Protein AF-0000000069867287 (afdb_homodimer)

Solvent-accessible surface area (backbone atoms only — not comparable to full-atom values): 22481 Å² total; per-residue (Å²): 73,72,72,56,53,50,45,49,57,70,32,42,44,96,88,46,31,55,44,61,68,63,33,47,53,51,47,48,68,46,34,75,75,52,31,40,51,35,67,50,49,51,48,53,50,49,50,36,51,54,51,49,54,48,51,55,51,48,53,69,75,36,73,88,35,66,69,60,50,49,54,51,51,53,48,50,54,52,46,54,52,52,50,53,49,42,51,49,49,49,46,48,55,54,48,48,40,53,38,52,73,62,30,42,74,43,58,68,61,51,51,59,72,64,54,87,79,50,66,46,98,83,64,42,59,60,64,46,70,61,50,51,53,50,48,43,73,75,45,48,89,49,30,58,74,77,73,52,74,70,62,67,58,64,69,60,66,74,69,67,77,71,78,70,77,74,76,74,72,71,74,77,78,76,73,82,78,88,85,79,76,89,72,67,88,76,57,69,95,101,76,72,71,56,52,50,46,49,57,69,33,41,44,94,88,45,33,54,46,61,67,63,33,47,53,49,48,46,68,46,34,73,75,51,29,40,51,35,66,53,48,51,48,52,50,48,50,37,51,53,50,49,52,49,52,54,53,47,54,70,75,34,73,89,35,66,69,57,50,49,55,51,52,52,48,47,55,52,45,53,53,52,51,53,49,42,52,48,48,49,45,50,54,56,48,48,41,52,36,51,73,60,31,42,74,44,59,69,61,53,50,60,71,64,55,87,79,51,67,46,96,84,64,42,58,61,64,46,69,61,51,52,52,51,47,42,73,74,44,48,87,48,30,59,74,75,73,51,76,68,61,69,56,68,71,53,71,75,70,69,75,69,77,67,77,69,73,71,67,71,74,74,77,75,75,79,78,69,84,73,83,68,65,91,66,64,70,83,79,107

Sequence (380 aa):
MEWIKQILAKHMKEDGTLDMEAANKEIDKEFPVNAVPKDQYNNLSSQLAEANKTLKSLEAKTKDNPDVQKELADLKEKADALEKENKDLKINSQVSAALQSAGAKDIDYALFKLGELELDKDGNVKDLESKVKDLKASIPDYFEKKDTLDDKSKKKTENKAGYQPIDNKLPKGKEPNEKDPFEAILSKYEMEWIKQILAKHMKEDGTLDMEAANKEIDKEFPVNAVPKDQYNNLSSQLAEANKTLKSLEAKTKDNPDVQKELADLKEKADALEKENKDLKINSQVSAALQSAGAKDIDYALFKLGELELDKDGNVKDLESKVKDLKASIPDYFEKKDTLDDKSKKKTENKAGYQPIDNKLPKGKEPNEKDPFEAILSKYE

Foldseek 3Di:
DVVLVVLQVVQQDPVRDGPPVSSVVVCVVCDVVPHDDPVVVVVVVVVVVVVVVVLVVVCVVPVVPVVSVVVSVVVVVVVVVVVVVVLVVLALVQLLVLCVVQAFQDSVVLVVVLPDWDADPVSDTPCSNVSSVVSCVVCVVRGDDPPPVVVVVPVPDPPVPPPPPPPPPPDPDDPDDDDDDPPDDPPDVD/DVVLVVLQVVQQDPVRDGPPVSSVVVCVVCDVVPHDDPVVVVVVVVVVVVVVVVLVVVCVVPVVPVVSVVVSVVVVVVVVVVVVVVLVVLALVQLLVLCVVQAFQDSVVLVVVLPDWDADPVSDTPCSNVSSVVSCVVCVVRGDDPPPVVVVVPVPDCPVPPPPVPCPVPPPDPDPPDDDPPPVPDDVVD

Structure (mmCIF, N/CA/C/O backbone):
data_AF-0000000069867287-model_v1
#
loop_
_entity.id
_entity.type
_entity.pdbx_description
1 polymer 'Scaffold protein'
#
loop_
_atom_site.group_PDB
_atom_site.id
_atom_site.type_symbol
_atom_site.label_atom_id
_atom_site.label_alt_id
_atom_site.label_comp_id
_atom_site.label_asym_id
_atom_site.label_entity_id
_atom_site.label_seq_id
_atom_site.pdbx_PDB_ins_code
_atom_site.Cartn_x
_atom_site.Cartn_y
_atom_site.Cartn_z
_atom_site.occupancy
_atom_site.B_iso_or_equiv
_atom_site.auth_seq_id
_atom_site.auth_comp_id
_atom_site.auth_asym_id
_atom_site.auth_atom_id
_atom_site.pdbx_PDB_model_num
ATOM 1 N N . MET A 1 1 ? 5.57 11.727 3.154 1 88.06 1 MET A N 1
ATOM 2 C CA . MET A 1 1 ? 5.105 11.547 1.781 1 88.06 1 MET A CA 1
ATOM 3 C C . MET A 1 1 ? 4.746 12.883 1.146 1 88.06 1 MET A C 1
ATOM 5 O O . MET A 1 1 ? 3.926 13.633 1.685 1 88.06 1 MET A O 1
ATOM 9 N N . GLU A 1 2 ? 5.352 13.031 -0.041 1 88.75 2 GLU A N 1
ATOM 10 C CA . GLU A 1 2 ? 5.246 14.328 -0.704 1 88.75 2 GLU A CA 1
ATOM 11 C C . GLU A 1 2 ? 3.789 14.695 -0.979 1 88.75 2 GLU A C 1
ATOM 13 O O . GLU A 1 2 ? 3.393 15.852 -0.822 1 88.75 2 GLU A O 1
ATOM 18 N N . TRP A 1 3 ? 3 13.688 -1.306 1 94.38 3 TRP A N 1
ATOM 19 C CA . TRP A 1 3 ? 1.617 13.969 -1.678 1 94.38 3 TRP A CA 1
ATOM 20 C C . TRP A 1 3 ? 0.802 14.398 -0.463 1 94.38 3 TRP A C 1
ATOM 22 O O . TRP A 1 3 ? -0.123 15.203 -0.583 1 94.38 3 TRP A O 1
ATOM 32 N N . ILE A 1 4 ? 1.126 13.938 0.683 1 95.25 4 ILE A N 1
ATOM 33 C CA . ILE A 1 4 ? 0.443 14.352 1.903 1 95.25 4 ILE A CA 1
ATOM 34 C C . ILE A 1 4 ? 0.881 15.766 2.285 1 95.25 4 ILE A C 1
ATOM 36 O O . ILE A 1 4 ? 0.052 16.594 2.648 1 95.25 4 ILE A O 1
ATOM 40 N N . LYS A 1 5 ? 2.17 16.047 2.164 1 92.81 5 LYS A N 1
ATOM 41 C CA . LYS A 1 5 ? 2.709 17.375 2.451 1 92.81 5 LYS A CA 1
ATOM 42 C C . LYS A 1 5 ? 2.037 18.438 1.59 1 92.81 5 LYS A C 1
ATOM 44 O O . LYS A 1 5 ? 1.714 19.531 2.076 1 92.81 5 LYS A O 1
ATOM 49 N N . GLN A 1 6 ? 1.814 18.125 0.403 1 94.94 6 GLN A N 1
ATOM 50 C CA . GLN A 1 6 ? 1.191 19.062 -0.533 1 94.94 6 GLN A CA 1
ATOM 51 C C . GLN A 1 6 ? -0.257 19.344 -0.144 1 94.94 6 GLN A C 1
ATOM 53 O O . GLN A 1 6 ? -0.714 20.484 -0.225 1 94.94 6 GLN A O 1
ATOM 58 N N . ILE A 1 7 ? -0.936 18.297 0.262 1 96.88 7 ILE A N 1
ATOM 59 C CA . ILE A 1 7 ? -2.326 18.469 0.666 1 96.88 7 ILE A CA 1
ATOM 60 C C . ILE A 1 7 ? -2.398 19.344 1.92 1 96.88 7 ILE A C 1
ATOM 62 O O . ILE A 1 7 ? -3.232 20.25 2.012 1 96.88 7 ILE A O 1
ATOM 66 N N . LEU A 1 8 ? -1.48 19.078 2.842 1 95.5 8 LEU A N 1
ATOM 67 C CA . LEU A 1 8 ? -1.46 19.875 4.07 1 95.5 8 LEU A CA 1
ATOM 68 C C . LEU A 1 8 ? -1.14 21.328 3.771 1 95.5 8 LEU A C 1
ATOM 70 O O . LEU A 1 8 ? -1.783 22.234 4.312 1 95.5 8 LEU A O 1
ATOM 74 N N . ALA A 1 9 ? -0.248 21.594 2.898 1 93.94 9 ALA A N 1
ATOM 75 C CA . ALA A 1 9 ? 0.108 22.953 2.5 1 93.94 9 ALA A CA 1
ATOM 76 C C . ALA A 1 9 ? -1.068 23.641 1.823 1 93.94 9 ALA A C 1
ATOM 78 O O . ALA A 1 9 ? -1.305 24.828 2.047 1 93.94 9 ALA A O 1
ATOM 79 N N . LYS A 1 10 ? -1.752 22.953 1.068 1 96.06 10 LYS A N 1
ATOM 80 C CA . LYS A 1 10 ? -2.896 23.469 0.331 1 96.06 10 LYS A CA 1
ATOM 81 C C . LYS A 1 10 ? -3.992 23.953 1.28 1 96.06 10 LYS A C 1
ATOM 83 O O . LYS A 1 10 ? -4.699 24.906 0.987 1 96.06 10 LYS A O 1
ATOM 88 N N . HIS A 1 11 ? -4.113 23.25 2.395 1 96.06 11 HIS A N 1
ATOM 89 C CA . HIS A 1 11 ? -5.211 23.547 3.303 1 96.06 11 HIS A CA 1
ATOM 90 C C . HIS A 1 11 ? -4.719 24.312 4.527 1 96.06 11 HIS A C 1
ATOM 92 O O . HIS A 1 11 ? -5.402 24.359 5.555 1 96.06 11 HIS A O 1
ATOM 98 N N . MET A 1 12 ? -3.547 24.859 4.406 1 93.19 12 MET A N 1
ATOM 99 C CA . MET A 1 12 ? -3.023 25.766 5.426 1 93.19 12 MET A CA 1
ATOM 100 C C . MET A 1 12 ? -3.477 27.203 5.16 1 93.19 12 MET A C 1
ATOM 102 O O . MET A 1 12 ? -3.326 27.703 4.051 1 93.19 12 MET A O 1
ATOM 106 N N . LYS A 1 13 ? -4.062 27.844 6.191 1 90.69 13 LYS A N 1
ATOM 107 C CA . LYS A 1 13 ? -4.527 29.219 6.043 1 90.69 13 LYS A CA 1
ATOM 108 C C . LYS A 1 13 ? -3.377 30.219 6.227 1 90.69 13 LYS A C 1
ATOM 110 O O . LYS A 1 13 ? -2.297 29.844 6.688 1 90.69 13 LYS A O 1
ATOM 115 N N . GLU A 1 14 ? -3.717 31.453 5.957 1 87.69 14 GLU A N 1
ATOM 116 C CA . GLU A 1 14 ? -2.711 32.5 6.035 1 87.69 14 GLU A CA 1
ATOM 117 C C . GLU A 1 14 ? -2.254 32.719 7.473 1 87.69 14 GLU A C 1
ATOM 119 O O . GLU A 1 14 ? -1.107 33.125 7.711 1 87.69 14 GLU A O 1
ATOM 124 N N . ASP A 1 15 ? -3.131 32.406 8.43 1 86.56 15 ASP A N 1
ATOM 125 C CA . ASP A 1 15 ? 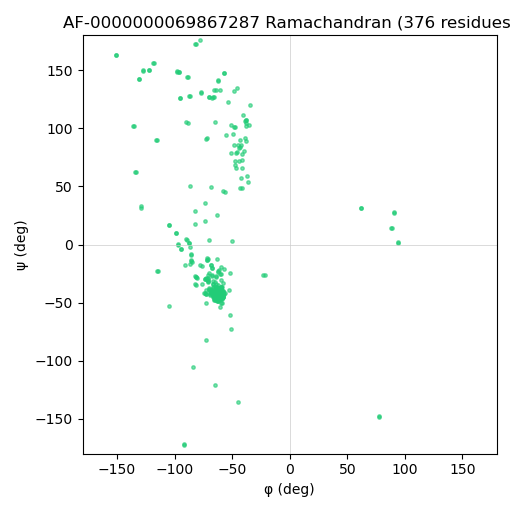-2.797 32.656 9.828 1 86.56 15 ASP A CA 1
ATOM 126 C C . ASP A 1 15 ? -2.043 31.469 10.43 1 86.56 15 ASP A C 1
ATOM 128 O O . ASP A 1 15 ? -1.734 31.453 11.617 1 86.56 15 ASP A O 1
ATOM 132 N N . GLY A 1 16 ? -1.804 30.438 9.578 1 84.88 16 GLY A N 1
ATOM 133 C CA . GLY A 1 16 ? -1.037 29.281 10.031 1 84.88 16 GLY A CA 1
ATOM 134 C C . GLY A 1 16 ? -1.907 28.156 10.539 1 84.88 16 GLY A C 1
ATOM 135 O O . GLY A 1 16 ? -1.398 27.094 10.914 1 84.88 16 GLY A O 1
ATOM 136 N N . THR A 1 17 ? -3.209 28.438 10.43 1 91.75 17 THR A N 1
ATOM 137 C CA . THR A 1 17 ? -4.105 27.391 10.914 1 91.75 17 THR A CA 1
ATOM 138 C C . THR A 1 17 ? -4.438 26.406 9.797 1 91.75 17 THR A C 1
ATOM 140 O O . THR A 1 17 ? -4.488 26.781 8.625 1 91.75 17 THR A O 1
ATOM 143 N N . LEU A 1 18 ? -4.574 25.125 10.156 1 93.69 18 LEU A N 1
ATOM 144 C CA . LEU A 1 18 ? -4.891 24.047 9.219 1 93.69 18 LEU A CA 1
ATOM 145 C C . LEU A 1 18 ? -6.391 23.766 9.203 1 93.69 18 LEU A C 1
ATOM 147 O O . LEU A 1 18 ? -7.012 23.641 10.258 1 93.69 18 LEU A O 1
ATOM 151 N N . ASP A 1 19 ? -6.961 23.812 8.008 1 93.31 19 ASP A N 1
ATOM 152 C CA . ASP A 1 19 ? -8.32 23.297 7.867 1 93.31 19 ASP A CA 1
ATOM 153 C C . ASP A 1 19 ? -8.344 21.766 7.953 1 93.31 19 ASP A C 1
ATOM 155 O O . ASP A 1 19 ? -8.266 21.078 6.934 1 93.31 19 ASP A O 1
ATOM 159 N N . MET A 1 20 ? -8.531 21.281 9.156 1 91.25 20 MET A N 1
ATOM 160 C CA . MET A 1 20 ? -8.414 19.859 9.461 1 91.25 20 MET A CA 1
ATOM 161 C C . MET A 1 20 ? -9.43 19.047 8.664 1 91.25 20 MET A C 1
ATOM 163 O O . MET A 1 20 ? -9.109 17.984 8.141 1 91.25 20 MET A O 1
ATOM 167 N N . GLU A 1 21 ? -10.625 19.516 8.578 1 89.88 21 GLU A N 1
ATOM 168 C CA . GLU A 1 21 ? -11.688 18.781 7.895 1 89.88 21 GLU A CA 1
ATOM 169 C C . GLU A 1 21 ? -11.398 18.656 6.402 1 89.88 21 GLU A C 1
ATOM 171 O O . GLU A 1 21 ? -11.477 17.562 5.84 1 89.88 21 GLU A O 1
ATOM 176 N N . ALA A 1 22 ? -11.031 19.75 5.773 1 93.25 22 ALA A N 1
ATOM 177 C CA . ALA A 1 22 ? -10.75 19.734 4.34 1 93.25 22 ALA A CA 1
ATOM 178 C C . ALA A 1 22 ? -9.516 18.906 4.023 1 93.25 22 ALA A C 1
ATOM 180 O O . ALA A 1 22 ? -9.508 18.156 3.041 1 93.25 22 ALA A O 1
ATOM 181 N N . ALA A 1 23 ? -8.477 19 4.855 1 94.31 23 ALA A N 1
ATOM 182 C CA . ALA A 1 23 ? -7.242 18.25 4.652 1 94.31 23 ALA A CA 1
ATOM 183 C C . ALA A 1 23 ? -7.5 16.75 4.75 1 94.31 23 ALA A C 1
ATOM 185 O O . ALA A 1 23 ? -7.082 15.977 3.881 1 94.31 23 ALA A O 1
ATOM 186 N N . ASN A 1 24 ? -8.258 16.359 5.758 1 92.5 24 ASN A N 1
ATOM 187 C CA . ASN A 1 24 ? -8.539 14.945 5.953 1 92.5 24 ASN A CA 1
ATOM 188 C C . ASN A 1 24 ? -9.398 14.383 4.828 1 92.5 24 ASN A C 1
ATOM 190 O O . ASN A 1 24 ? -9.164 13.258 4.367 1 92.5 24 ASN A O 1
ATOM 194 N N . LYS A 1 25 ? -10.344 15.148 4.449 1 89.69 25 LYS A N 1
ATOM 195 C CA . LYS A 1 25 ? -11.211 14.719 3.352 1 89.69 25 LYS A CA 1
ATOM 196 C C . LYS A 1 25 ? -10.406 14.5 2.074 1 89.69 25 LYS A C 1
ATOM 198 O O . LYS A 1 25 ? -10.602 13.508 1.373 1 89.69 25 LYS A O 1
ATOM 203 N N . GLU A 1 26 ? -9.547 15.398 1.795 1 93.69 26 GLU A N 1
ATOM 204 C CA . GLU A 1 26 ? -8.75 15.273 0.581 1 93.69 26 GLU A CA 1
ATOM 205 C C . GLU A 1 26 ? -7.742 14.133 0.7 1 93.69 26 GLU A C 1
ATOM 207 O O . GLU A 1 26 ? -7.48 13.422 -0.274 1 93.69 26 GLU A O 1
ATOM 212 N N . ILE A 1 27 ? -7.16 13.945 1.86 1 94.38 27 ILE A N 1
ATOM 213 C CA . ILE A 1 27 ? -6.227 12.844 2.078 1 94.38 27 ILE A CA 1
ATOM 214 C C . ILE A 1 27 ? -6.938 11.516 1.85 1 94.38 27 ILE A C 1
ATOM 216 O O . ILE A 1 27 ? -6.414 10.633 1.161 1 94.38 27 ILE A O 1
ATOM 220 N N . ASP A 1 28 ? -8.133 11.359 2.355 1 90.5 28 ASP A N 1
ATOM 221 C CA . ASP A 1 28 ? -8.891 10.125 2.197 1 90.5 28 ASP A CA 1
ATOM 222 C C . ASP A 1 28 ? -9.211 9.867 0.728 1 90.5 28 ASP A C 1
ATOM 224 O O . ASP A 1 28 ? -9.148 8.727 0.267 1 90.5 28 ASP A O 1
ATOM 228 N N . LYS A 1 29 ? -9.562 10.898 0.028 1 87.44 29 LYS A N 1
ATOM 229 C CA . LYS A 1 29 ? -9.906 10.781 -1.386 1 87.44 29 LYS A CA 1
ATOM 230 C C . LYS A 1 29 ? -8.68 10.391 -2.217 1 87.44 29 LYS A C 1
ATOM 232 O O . LYS A 1 29 ? -8.789 9.594 -3.15 1 87.44 29 LYS A O 1
ATOM 237 N N . GLU A 1 30 ? -7.516 10.984 -1.872 1 91.81 30 GLU A N 1
ATOM 238 C CA . GLU A 1 30 ? -6.301 10.789 -2.656 1 91.81 30 GLU A CA 1
ATOM 239 C C . GLU A 1 30 ? -5.559 9.531 -2.223 1 91.81 30 GLU A C 1
ATOM 241 O O . GLU A 1 30 ? -4.699 9.031 -2.953 1 91.81 30 GLU A O 1
ATOM 246 N N . PHE A 1 31 ? -5.906 8.992 -1.131 1 92.44 31 PHE A N 1
ATOM 247 C CA . PHE A 1 31 ? -5.145 7.895 -0.548 1 92.44 31 PHE A CA 1
ATOM 248 C C . PHE A 1 31 ? -5.125 6.691 -1.485 1 92.44 31 PHE A C 1
ATOM 250 O O . PHE A 1 31 ? -4.055 6.195 -1.845 1 92.44 31 PHE A O 1
ATOM 257 N N . PRO A 1 32 ? -6.273 6.281 -2.068 1 89.69 32 PRO A N 1
ATOM 258 C CA . PRO A 1 32 ? -6.266 5.094 -2.926 1 89.69 32 PRO A CA 1
ATOM 259 C C . PRO A 1 32 ? -5.488 5.309 -4.223 1 89.69 32 PRO A C 1
ATOM 261 O O . PRO A 1 32 ? -5.129 4.34 -4.898 1 89.69 32 PRO A O 1
ATOM 264 N N . VAL A 1 33 ? -5.281 6.531 -4.531 1 90.19 33 VAL A N 1
ATOM 265 C CA . VAL A 1 33 ? -4.543 6.84 -5.75 1 90.19 33 VAL A CA 1
ATOM 266 C C . VAL A 1 33 ? -3.043 6.703 -5.492 1 90.19 33 VAL A C 1
ATOM 268 O O . VAL A 1 33 ? -2.291 6.281 -6.375 1 90.19 33 VAL A O 1
ATOM 271 N N . ASN A 1 34 ? -2.643 6.934 -4.219 1 94.19 34 ASN A N 1
ATOM 272 C CA . ASN A 1 34 ? -1.216 7.07 -3.949 1 94.19 34 ASN A CA 1
ATOM 273 C C . ASN A 1 34 ? -0.704 5.938 -3.062 1 94.19 34 ASN A C 1
ATOM 275 O O . ASN A 1 34 ? 0.498 5.672 -3.02 1 94.19 34 ASN A O 1
ATOM 279 N N . ALA A 1 35 ? -1.583 5.301 -2.301 1 94.88 35 ALA A N 1
ATOM 280 C CA . ALA A 1 35 ? -1.149 4.34 -1.291 1 94.88 35 ALA A CA 1
ATOM 281 C C . ALA A 1 35 ? -2.209 3.262 -1.069 1 94.88 35 ALA A C 1
ATOM 283 O O . ALA A 1 35 ? -3.338 3.385 -1.55 1 94.88 35 ALA A O 1
ATOM 284 N N . VAL A 1 36 ? -1.793 2.186 -0.457 1 94.25 36 VAL A N 1
ATOM 285 C CA . VAL A 1 36 ? -2.672 1.099 -0.041 1 94.25 36 VAL A CA 1
ATOM 286 C C . VAL A 1 36 ? -2.395 0.737 1.416 1 94.25 36 VAL A C 1
ATOM 288 O O . VAL A 1 36 ? -1.239 0.722 1.849 1 94.25 36 VAL A O 1
ATOM 291 N N . PRO A 1 37 ? -3.465 0.432 2.117 1 95.38 37 PRO A N 1
ATOM 292 C CA . PRO A 1 37 ? -3.221 -0.021 3.488 1 95.38 37 PRO A CA 1
ATOM 293 C C . PRO A 1 37 ? -2.303 -1.239 3.553 1 95.38 37 PRO A C 1
ATOM 295 O O . PRO A 1 37 ? -2.375 -2.119 2.689 1 95.38 37 PRO A O 1
ATOM 298 N N . LYS A 1 38 ? -1.555 -1.269 4.625 1 94.25 38 LYS A N 1
ATOM 299 C CA . LYS A 1 38 ? -0.541 -2.311 4.773 1 94.25 38 LYS A CA 1
ATOM 300 C C . LYS A 1 38 ? -1.173 -3.699 4.754 1 94.25 38 LYS A C 1
ATOM 302 O O . LYS A 1 38 ? -0.593 -4.641 4.211 1 94.25 38 LYS A O 1
ATOM 307 N N . ASP A 1 39 ? -2.311 -3.879 5.301 1 95.69 39 ASP A N 1
ATOM 308 C CA . ASP A 1 39 ? -2.965 -5.18 5.387 1 95.69 39 ASP A CA 1
ATOM 309 C C . ASP A 1 39 ? -3.318 -5.707 3.998 1 95.69 39 ASP A C 1
ATOM 311 O O . ASP A 1 39 ? -3.227 -6.91 3.744 1 95.69 39 ASP A O 1
ATOM 315 N N . GLN A 1 40 ? -3.717 -4.781 3.127 1 95.06 40 GLN A N 1
ATOM 316 C CA . GLN A 1 40 ? -4.008 -5.18 1.753 1 95.06 40 GLN A CA 1
ATOM 317 C C . GLN A 1 40 ? -2.748 -5.66 1.041 1 95.06 40 GLN A C 1
ATOM 319 O O . GLN A 1 40 ? -2.766 -6.691 0.364 1 95.06 40 GLN A O 1
ATOM 324 N N . TYR A 1 41 ? -1.734 -4.945 1.24 1 95.62 41 TYR A N 1
ATOM 325 C CA . TYR A 1 41 ? -0.445 -5.336 0.679 1 95.62 41 TYR A CA 1
ATOM 326 C C . TYR A 1 41 ? 0.002 -6.688 1.225 1 95.62 41 TYR A C 1
ATOM 328 O O . TYR A 1 41 ? 0.453 -7.551 0.468 1 95.62 41 TYR A O 1
ATOM 336 N N . ASN A 1 42 ? -0.096 -6.902 2.455 1 95.94 42 ASN A N 1
ATOM 337 C CA . ASN A 1 42 ? 0.298 -8.156 3.084 1 95.94 42 ASN A CA 1
ATOM 338 C C . ASN A 1 42 ? -0.525 -9.328 2.561 1 95.94 42 ASN A C 1
ATOM 340 O O . ASN A 1 42 ? -0 -10.43 2.379 1 95.94 42 ASN A O 1
ATOM 344 N N . ASN A 1 43 ? -1.796 -9.062 2.383 1 97.75 43 ASN A N 1
ATOM 345 C CA . ASN A 1 43 ? -2.645 -10.109 1.822 1 97.75 43 ASN A CA 1
ATOM 346 C C . ASN A 1 43 ? -2.168 -10.531 0.437 1 97.75 43 ASN A C 1
ATOM 348 O O . ASN A 1 43 ? -2.029 -11.727 0.163 1 97.75 43 ASN A O 1
ATOM 352 N N . LEU A 1 44 ? -1.898 -9.539 -0.395 1 95.94 44 LEU A N 1
ATOM 353 C CA . LEU A 1 44 ? -1.4 -9.836 -1.733 1 95.94 44 LEU A CA 1
ATOM 354 C C . LEU A 1 44 ? -0.07 -10.578 -1.666 1 95.94 44 LEU A C 1
ATOM 356 O O . LEU A 1 44 ? 0.165 -11.516 -2.439 1 95.94 44 LEU A O 1
ATOM 360 N N . SER A 1 45 ? 0.769 -10.156 -0.766 1 95.75 45 SER A N 1
ATOM 361 C CA . SER A 1 45 ? 2.055 -10.812 -0.553 1 95.75 45 SER A CA 1
ATOM 362 C C . SER A 1 45 ? 1.872 -12.273 -0.162 1 95.75 45 SER A C 1
ATOM 364 O O . SER A 1 45 ? 2.619 -13.141 -0.619 1 95.75 45 SER A O 1
ATOM 366 N N . SER A 1 46 ? 0.911 -12.555 0.608 1 97.69 46 SER A N 1
ATOM 367 C CA . SER A 1 46 ? 0.615 -13.922 1.015 1 97.69 46 SER A CA 1
ATOM 368 C C . SER A 1 46 ? 0.145 -14.766 -0.17 1 97.69 46 SER A C 1
ATOM 370 O O . SER A 1 46 ? 0.542 -15.922 -0.314 1 97.69 46 SER A O 1
ATOM 372 N N . GLN A 1 47 ? -0.702 -14.148 -0.963 1 98 47 GLN A N 1
ATOM 373 C CA . GLN A 1 47 ? -1.15 -14.836 -2.17 1 98 47 GLN A CA 1
ATOM 374 C C . GLN A 1 47 ? 0.029 -15.195 -3.068 1 98 47 GLN A C 1
ATOM 376 O O . GLN A 1 47 ? 0.121 -16.328 -3.559 1 98 47 GLN A O 1
ATOM 381 N N . LEU A 1 48 ? 0.87 -14.312 -3.234 1 97.88 48 LEU A N 1
ATOM 382 C CA . LEU A 1 48 ? 2.045 -14.539 -4.07 1 97.88 48 LEU A CA 1
ATOM 383 C C . LEU A 1 48 ? 2.938 -15.617 -3.471 1 97.88 48 LEU A C 1
ATOM 385 O O . LEU A 1 48 ? 3.451 -16.469 -4.195 1 97.88 48 LEU A O 1
ATOM 389 N N . ALA A 1 49 ? 3.131 -15.57 -2.182 1 97.25 49 ALA A N 1
ATOM 390 C CA . ALA A 1 49 ? 3.951 -16.578 -1.503 1 97.25 49 ALA A CA 1
ATOM 391 C C . ALA A 1 49 ? 3.395 -17.969 -1.718 1 97.25 49 ALA A C 1
ATOM 393 O O . ALA A 1 49 ? 4.145 -18.906 -1.991 1 97.25 49 ALA A O 1
ATOM 394 N N . GLU A 1 50 ? 2.121 -18.141 -1.616 1 98.12 50 GLU A N 1
ATOM 395 C CA . GLU A 1 50 ? 1.484 -19.438 -1.832 1 98.12 50 GLU A CA 1
ATOM 396 C C . GLU A 1 50 ? 1.639 -19.891 -3.279 1 98.12 50 GLU A C 1
ATOM 398 O O . GLU A 1 50 ? 1.912 -21.062 -3.539 1 98.12 50 GLU A O 1
ATOM 403 N N . ALA A 1 51 ? 1.406 -18.953 -4.188 1 98.12 51 ALA A N 1
ATOM 404 C CA . ALA A 1 51 ? 1.575 -19.266 -5.605 1 98.12 51 ALA A CA 1
ATOM 405 C C . ALA A 1 51 ? 3.002 -19.734 -5.898 1 98.12 51 ALA A C 1
ATOM 407 O O . ALA A 1 51 ? 3.211 -20.75 -6.559 1 98.12 51 ALA A O 1
ATOM 408 N N . ASN A 1 52 ? 3.967 -19.047 -5.34 1 97.88 52 ASN A N 1
ATOM 409 C CA . ASN A 1 52 ? 5.371 -19.359 -5.566 1 97.88 52 ASN A CA 1
ATOM 410 C C . ASN A 1 52 ? 5.746 -20.703 -4.949 1 97.88 52 ASN A C 1
ATOM 412 O O . ASN A 1 52 ? 6.527 -21.469 -5.531 1 97.88 52 ASN A O 1
ATOM 416 N N . LYS A 1 53 ? 5.262 -20.922 -3.814 1 97.81 53 LYS A N 1
ATOM 417 C CA . LYS A 1 53 ? 5.492 -22.219 -3.178 1 97.81 53 LYS A CA 1
ATOM 418 C C . LYS A 1 53 ? 4.977 -23.359 -4.055 1 97.81 53 LYS A C 1
ATOM 420 O O . LYS A 1 53 ? 5.664 -24.359 -4.238 1 97.81 53 LYS A O 1
ATOM 425 N N . THR A 1 54 ? 3.791 -23.188 -4.578 1 98.25 54 THR A N 1
ATOM 426 C CA . THR A 1 54 ? 3.201 -24.188 -5.449 1 98.25 54 THR A CA 1
ATOM 427 C C . THR A 1 54 ? 4.02 -24.344 -6.727 1 98.25 54 THR A C 1
ATOM 429 O O . THR A 1 54 ? 4.297 -25.469 -7.16 1 98.25 54 THR A O 1
ATOM 432 N N . LEU A 1 55 ? 4.402 -23.266 -7.312 1 98.25 55 LEU A N 1
ATOM 433 C CA . LEU A 1 55 ? 5.195 -23.297 -8.531 1 98.25 55 LEU A CA 1
ATOM 434 C C . LEU A 1 55 ? 6.5 -24.047 -8.32 1 98.25 55 LEU A C 1
ATOM 436 O O . LEU A 1 55 ? 6.938 -24.812 -9.195 1 98.25 55 LEU A O 1
ATOM 440 N N . LYS A 1 56 ? 7.094 -23.844 -7.191 1 97.5 56 LYS A N 1
ATOM 441 C CA . LYS A 1 56 ? 8.32 -24.562 -6.863 1 97.5 56 LYS A CA 1
ATOM 442 C C . LYS A 1 56 ? 8.062 -26.062 -6.754 1 97.5 56 LYS A C 1
ATOM 444 O O . LYS A 1 56 ? 8.844 -26.875 -7.25 1 97.5 56 LYS A O 1
ATOM 449 N N . SER A 1 57 ? 7.016 -26.422 -6.152 1 97.75 57 SER A N 1
ATOM 450 C CA . SER A 1 57 ? 6.629 -27.828 -6.039 1 97.75 57 SER A CA 1
ATOM 451 C C . SER A 1 57 ? 6.383 -28.453 -7.414 1 97.75 57 SER A C 1
ATOM 453 O O . SER A 1 57 ? 6.816 -29.562 -7.684 1 97.75 57 SER A O 1
ATOM 455 N N . LEU A 1 58 ? 5.719 -27.719 -8.273 1 97.25 58 LEU A N 1
ATOM 456 C CA . LEU A 1 58 ? 5.398 -28.219 -9.609 1 97.25 58 LEU A CA 1
ATOM 457 C C . LEU A 1 58 ? 6.664 -28.406 -10.438 1 97.25 58 LEU A C 1
ATOM 459 O O . LEU A 1 58 ? 6.734 -29.312 -11.266 1 97.25 58 LEU A O 1
ATOM 463 N N . GLU A 1 59 ? 7.59 -27.562 -10.203 1 96.88 59 GLU A N 1
ATOM 464 C CA . GLU A 1 59 ? 8.875 -27.719 -10.867 1 96.88 59 GLU A CA 1
ATOM 465 C C . GLU A 1 59 ? 9.484 -29.094 -10.578 1 96.88 59 GLU A C 1
ATOM 467 O O . GLU A 1 59 ? 9.953 -29.766 -11.492 1 96.88 59 GLU A O 1
ATOM 472 N N . ALA A 1 60 ? 9.383 -29.5 -9.367 1 95.94 60 ALA A N 1
ATOM 473 C CA . ALA A 1 60 ? 9.945 -30.781 -8.938 1 95.94 60 ALA A CA 1
ATOM 474 C C . ALA A 1 60 ? 9.117 -31.953 -9.469 1 95.94 60 ALA A C 1
ATOM 476 O O . ALA A 1 60 ? 9.656 -33 -9.781 1 95.94 60 ALA A O 1
ATOM 477 N N . LYS A 1 61 ? 7.914 -31.797 -9.656 1 95.75 61 LYS A N 1
ATOM 478 C CA . LYS A 1 61 ? 6.996 -32.875 -9.984 1 95.75 61 LYS A CA 1
ATOM 479 C C . LYS A 1 61 ? 6.805 -33 -11.492 1 95.75 61 LYS A C 1
ATOM 481 O O . LYS A 1 61 ? 6.137 -33.938 -11.969 1 95.75 61 LYS A O 1
ATOM 486 N N . THR A 1 62 ? 7.391 -32.125 -12.211 1 96.12 62 THR A N 1
ATOM 487 C CA . THR A 1 62 ? 7.184 -32.125 -13.656 1 96.12 62 THR A CA 1
ATOM 488 C C . THR A 1 62 ? 8.516 -32.094 -14.398 1 96.12 62 THR A C 1
ATOM 490 O O . THR A 1 62 ? 8.633 -31.5 -15.461 1 96.12 62 THR A O 1
ATOM 493 N N . LYS A 1 63 ? 9.539 -32.656 -13.875 1 95.12 63 LYS A N 1
ATOM 494 C CA . LYS A 1 63 ? 10.875 -32.625 -14.445 1 95.12 63 LYS A CA 1
ATOM 495 C C . LYS A 1 63 ? 10.891 -33.312 -15.82 1 95.12 63 LYS A C 1
ATOM 497 O O . LYS A 1 63 ? 11.758 -33 -16.656 1 95.12 63 LYS A O 1
ATOM 502 N N . ASP A 1 64 ? 9.938 -34.188 -16.094 1 93.5 64 ASP A N 1
ATOM 503 C CA . ASP A 1 64 ? 9.883 -34.938 -17.328 1 93.5 64 ASP A CA 1
ATOM 504 C C . ASP A 1 64 ? 9.086 -34.188 -18.406 1 93.5 64 ASP A C 1
ATOM 506 O O . ASP A 1 64 ? 8.844 -34.719 -19.484 1 93.5 64 ASP A O 1
ATOM 510 N N . ASN A 1 65 ? 8.656 -33.031 -18.141 1 94.69 65 ASN A N 1
ATOM 511 C CA . ASN A 1 65 ? 7.863 -32.219 -19.078 1 94.69 65 ASN A CA 1
ATOM 512 C C . ASN A 1 65 ? 8.594 -30.953 -19.5 1 94.69 65 ASN A C 1
ATOM 514 O O . ASN A 1 65 ? 8.438 -29.906 -18.875 1 94.69 65 ASN A O 1
ATOM 518 N N . PRO A 1 66 ? 9.336 -31 -20.531 1 96.19 66 PRO A N 1
ATOM 519 C CA . PRO A 1 66 ? 10.18 -29.875 -20.938 1 96.19 66 PRO A CA 1
ATOM 520 C C . PRO A 1 66 ? 9.383 -28.594 -21.188 1 96.19 66 PRO A C 1
ATOM 522 O O . PRO A 1 66 ? 9.883 -27.5 -20.953 1 96.19 66 PRO A O 1
ATOM 525 N N . ASP A 1 67 ? 8.188 -28.688 -21.656 1 95.69 67 ASP A N 1
ATOM 526 C CA . ASP A 1 67 ? 7.355 -27.516 -21.906 1 95.69 67 ASP A CA 1
ATOM 527 C C . ASP A 1 67 ? 7.016 -26.797 -20.594 1 95.69 67 ASP A C 1
ATOM 529 O O . ASP A 1 67 ? 7.094 -25.562 -20.531 1 95.69 67 ASP A O 1
ATOM 533 N N . VAL A 1 68 ? 6.684 -27.578 -19.609 1 96.62 68 VAL A N 1
ATOM 534 C CA . VAL A 1 68 ? 6.363 -27.031 -18.297 1 96.62 68 VAL A CA 1
ATOM 535 C C . VAL A 1 68 ? 7.609 -26.391 -17.688 1 96.62 68 VAL A C 1
ATOM 537 O O . VAL A 1 68 ? 7.555 -25.281 -17.156 1 96.62 68 VAL A O 1
ATOM 540 N N . GLN A 1 69 ? 8.711 -27.062 -17.797 1 97.81 69 GLN A N 1
ATOM 541 C CA . GLN A 1 69 ? 9.961 -26.562 -17.234 1 97.81 69 GLN A CA 1
ATOM 542 C C . GLN A 1 69 ? 10.359 -25.234 -17.875 1 97.81 69 GLN A C 1
ATOM 544 O O . GLN A 1 69 ? 10.859 -24.344 -17.203 1 97.81 69 GLN A O 1
ATOM 549 N N . LYS A 1 70 ? 10.125 -25.094 -19.109 1 97.81 70 LYS A N 1
ATOM 550 C CA . LYS A 1 70 ? 10.43 -23.844 -19.812 1 97.81 70 LYS A CA 1
ATOM 551 C C . LYS A 1 70 ? 9.539 -22.703 -19.328 1 97.81 70 LYS A C 1
ATOM 553 O O . LYS A 1 70 ? 10.023 -21.594 -19.094 1 97.81 70 LYS A O 1
ATOM 558 N N . GLU A 1 71 ? 8.219 -22.984 -19.172 1 97.62 71 GLU A N 1
ATOM 559 C CA . GLU A 1 71 ? 7.297 -21.953 -18.688 1 97.62 71 GLU A CA 1
ATOM 560 C C . GLU A 1 71 ? 7.684 -21.5 -17.281 1 97.62 71 GLU A C 1
ATOM 562 O O . GLU A 1 71 ? 7.605 -20.297 -16.984 1 97.62 71 GLU A O 1
ATOM 567 N N . LEU A 1 72 ? 8.125 -22.422 -16.484 1 98.25 72 LEU A N 1
ATOM 568 C CA . LEU A 1 72 ? 8.539 -22.094 -15.117 1 98.25 72 LEU A CA 1
ATOM 569 C C . LEU A 1 72 ? 9.82 -21.281 -15.125 1 98.25 72 LEU A C 1
ATOM 571 O O . LEU A 1 72 ? 9.969 -20.344 -14.328 1 98.25 72 LEU A O 1
ATOM 575 N N . ALA A 1 73 ? 10.727 -21.609 -15.992 1 98.06 73 ALA A N 1
ATOM 576 C CA . ALA A 1 73 ? 11.961 -20.828 -16.125 1 98.06 73 ALA A CA 1
ATOM 577 C C . ALA A 1 73 ? 11.664 -19.406 -16.578 1 98.06 73 ALA A C 1
ATOM 579 O O . ALA A 1 73 ? 12.258 -18.453 -16.062 1 98.06 73 ALA A O 1
ATOM 580 N N . ASP A 1 74 ? 10.719 -19.312 -17.531 1 98.19 74 ASP A N 1
ATOM 581 C CA . ASP A 1 74 ? 10.305 -18 -18.016 1 98.19 74 ASP A CA 1
ATOM 582 C C . ASP A 1 74 ? 9.695 -17.172 -16.875 1 98.19 74 ASP A C 1
ATOM 584 O O . ASP A 1 74 ? 9.992 -15.977 -16.75 1 98.19 74 ASP A O 1
ATOM 588 N N . LEU A 1 75 ? 8.836 -17.781 -16.078 1 98.38 75 LEU A N 1
ATOM 589 C CA . LEU A 1 75 ? 8.219 -17.109 -14.953 1 98.38 75 LEU A CA 1
ATOM 590 C C . LEU A 1 75 ? 9.273 -16.641 -13.953 1 98.38 75 LEU A C 1
ATOM 592 O O . LEU A 1 75 ? 9.195 -15.539 -13.422 1 98.38 75 LEU A O 1
ATOM 596 N N . LYS A 1 76 ? 10.211 -17.516 -13.688 1 97.62 76 LYS A N 1
ATOM 597 C CA . LYS A 1 76 ? 11.273 -17.172 -12.742 1 97.62 76 LYS A CA 1
ATOM 598 C C . LYS A 1 76 ? 12.039 -15.93 -13.188 1 97.62 76 LYS A C 1
ATOM 600 O O . LYS A 1 76 ? 12.336 -15.055 -12.375 1 97.62 76 LYS A O 1
ATOM 605 N N . GLU A 1 77 ? 12.344 -15.852 -14.445 1 98.06 77 GLU A N 1
ATOM 606 C CA . GLU A 1 77 ? 13.055 -14.688 -14.984 1 98.06 77 GLU A CA 1
ATOM 607 C C . GLU A 1 77 ? 12.227 -13.414 -14.805 1 98.06 77 GLU A C 1
ATOM 609 O O . GLU A 1 77 ? 12.75 -12.391 -14.367 1 98.06 77 GLU A O 1
ATOM 614 N N . LYS A 1 78 ? 10.945 -13.555 -15.133 1 97.56 78 LYS A N 1
ATOM 615 C CA . LYS A 1 78 ? 10.062 -12.398 -14.984 1 97.56 78 LYS A CA 1
ATOM 616 C C . LYS A 1 78 ? 9.93 -12 -13.516 1 97.56 78 LYS A C 1
ATOM 618 O O . LYS A 1 78 ? 9.969 -10.812 -13.188 1 97.56 78 LYS A O 1
ATOM 623 N N . ALA A 1 79 ? 9.781 -12.953 -12.656 1 97.12 79 ALA A N 1
ATOM 624 C CA . ALA A 1 79 ? 9.625 -12.711 -11.227 1 97.12 79 ALA A CA 1
ATOM 625 C C . ALA A 1 79 ? 10.867 -12.055 -10.641 1 97.12 79 ALA A C 1
ATOM 627 O O . ALA A 1 79 ? 10.766 -11.141 -9.812 1 97.12 79 ALA A O 1
ATOM 628 N N . ASP A 1 80 ? 12.047 -12.555 -11.047 1 97.31 80 ASP A N 1
ATOM 629 C CA . ASP A 1 80 ? 13.305 -11.977 -10.562 1 97.31 80 ASP A CA 1
ATOM 630 C C . ASP A 1 80 ? 13.406 -10.5 -10.93 1 97.31 80 ASP A C 1
ATOM 632 O O . ASP A 1 80 ? 13.836 -9.68 -10.117 1 97.31 80 ASP A O 1
ATOM 636 N N . ALA A 1 81 ? 12.992 -10.172 -12.141 1 97.88 81 ALA A N 1
ATOM 637 C CA . ALA A 1 81 ? 13.031 -8.781 -12.602 1 97.88 81 ALA A CA 1
ATOM 638 C C . ALA A 1 81 ? 12.07 -7.914 -11.789 1 97.88 81 ALA A C 1
ATOM 640 O O . ALA A 1 81 ? 12.43 -6.816 -11.359 1 97.88 81 ALA A O 1
ATOM 641 N N . LEU A 1 82 ? 10.836 -8.406 -11.594 1 97.5 82 LEU A N 1
ATOM 642 C CA . LEU A 1 82 ? 9.828 -7.656 -10.852 1 97.5 82 LEU A CA 1
ATOM 643 C C . LEU A 1 82 ? 10.227 -7.516 -9.383 1 97.5 82 LEU A C 1
ATOM 645 O O . LEU A 1 82 ? 9.969 -6.484 -8.758 1 97.5 82 LEU A O 1
ATOM 649 N N . GLU A 1 83 ? 10.836 -8.539 -8.82 1 95.94 83 GLU A N 1
ATOM 650 C CA . GLU A 1 83 ? 11.305 -8.484 -7.438 1 95.94 83 GLU A CA 1
ATOM 651 C C . GLU A 1 83 ? 12.391 -7.422 -7.27 1 95.94 83 GLU A C 1
ATOM 653 O O . GLU A 1 83 ? 12.406 -6.691 -6.277 1 95.94 83 GLU A O 1
ATOM 658 N N . LYS A 1 84 ? 13.312 -7.391 -8.203 1 96.5 84 LYS A N 1
ATOM 659 C CA . LYS A 1 84 ? 14.344 -6.359 -8.172 1 96.5 84 LYS A CA 1
ATOM 660 C C . LYS A 1 84 ? 13.734 -4.965 -8.242 1 96.5 84 LYS A C 1
ATOM 662 O O . LYS A 1 84 ? 14.125 -4.07 -7.492 1 96.5 84 LYS A O 1
ATOM 667 N N . GLU A 1 85 ? 12.766 -4.832 -9.125 1 97.25 85 GLU A N 1
ATOM 668 C CA . GLU A 1 85 ? 12.062 -3.555 -9.242 1 97.25 85 GLU A CA 1
ATOM 669 C C . GLU A 1 85 ? 11.367 -3.191 -7.934 1 97.25 85 GLU A C 1
ATOM 671 O O . GLU A 1 85 ? 11.406 -2.037 -7.504 1 97.25 85 GLU A O 1
ATOM 676 N N . ASN A 1 86 ? 10.734 -4.152 -7.324 1 95.75 86 ASN A N 1
ATOM 677 C CA . ASN A 1 86 ? 10.016 -3.904 -6.078 1 95.75 86 ASN A CA 1
ATOM 678 C C . ASN A 1 86 ? 10.961 -3.459 -4.965 1 95.75 86 ASN A C 1
ATOM 680 O O . ASN A 1 86 ? 10.633 -2.562 -4.188 1 95.75 86 ASN A O 1
ATOM 684 N N . LYS A 1 87 ? 12.102 -4.086 -4.91 1 95.12 87 LYS A N 1
ATOM 685 C CA . LYS A 1 87 ? 13.125 -3.693 -3.939 1 95.12 87 LYS A CA 1
ATOM 686 C C . LYS A 1 87 ? 13.555 -2.246 -4.152 1 95.12 87 LYS A C 1
ATOM 688 O O . LYS A 1 87 ? 13.664 -1.478 -3.195 1 95.12 87 LYS A O 1
ATOM 693 N N . ASP A 1 88 ? 13.734 -1.89 -5.391 1 95.56 88 ASP A N 1
ATOM 694 C CA . ASP A 1 88 ? 14.117 -0.52 -5.723 1 95.56 88 ASP A CA 1
ATOM 695 C C . ASP A 1 88 ? 13.016 0.465 -5.34 1 95.56 88 ASP A C 1
ATOM 697 O O . ASP A 1 88 ? 13.289 1.539 -4.801 1 95.56 88 ASP A O 1
ATOM 701 N N . LEU A 1 89 ? 11.773 0.075 -5.652 1 95.06 89 LEU A N 1
ATOM 702 C CA . LEU A 1 89 ? 10.633 0.922 -5.309 1 95.06 89 LEU A CA 1
ATOM 703 C C . LEU A 1 89 ? 10.562 1.147 -3.803 1 95.06 89 LEU A C 1
ATOM 705 O O . LEU A 1 89 ? 10.336 2.271 -3.35 1 95.06 89 LEU A O 1
ATOM 709 N N . LYS A 1 90 ? 10.773 0.126 -3.068 1 93.81 90 LYS A N 1
ATOM 710 C CA . LYS A 1 90 ? 10.75 0.207 -1.61 1 93.81 90 LYS A CA 1
ATOM 711 C C . LYS A 1 90 ? 11.844 1.141 -1.095 1 93.81 90 LYS A C 1
ATOM 713 O O . LYS A 1 90 ? 11.57 2.035 -0.29 1 93.81 90 LYS A O 1
ATOM 718 N N . ILE A 1 91 ? 12.992 0.93 -1.593 1 95.25 91 ILE A N 1
ATOM 719 C CA . ILE A 1 91 ? 14.133 1.73 -1.166 1 95.25 91 ILE A CA 1
ATOM 720 C C . ILE A 1 91 ? 13.922 3.188 -1.567 1 95.25 91 ILE A C 1
ATOM 722 O O . ILE A 1 91 ? 14.039 4.09 -0.736 1 95.25 91 ILE A O 1
ATOM 726 N N . ASN A 1 92 ? 13.547 3.428 -2.781 1 94.44 92 ASN A N 1
ATOM 727 C CA . ASN A 1 92 ? 13.398 4.785 -3.293 1 94.44 92 ASN A CA 1
ATOM 728 C C . ASN A 1 92 ? 12.305 5.551 -2.547 1 94.44 92 ASN A C 1
ATOM 730 O O . ASN A 1 92 ? 12.461 6.738 -2.264 1 94.44 92 ASN A O 1
ATOM 734 N N . SER A 1 93 ? 11.273 4.848 -2.277 1 92.94 93 SER A N 1
ATOM 735 C CA . SER A 1 93 ? 10.164 5.484 -1.573 1 92.94 93 SER A CA 1
ATOM 736 C C . SER A 1 93 ? 10.586 5.957 -0.186 1 92.94 93 SER A C 1
ATOM 738 O O . SER A 1 93 ? 10.352 7.109 0.182 1 92.94 93 SER A O 1
ATOM 740 N N . GLN A 1 94 ? 11.219 5.141 0.552 1 92.12 94 GLN A N 1
ATOM 741 C CA . GLN A 1 94 ? 11.648 5.457 1.91 1 92.12 94 GLN A CA 1
ATOM 742 C C . GLN A 1 94 ? 12.75 6.508 1.905 1 92.12 94 GLN A C 1
ATOM 744 O O . GLN A 1 94 ? 12.711 7.461 2.688 1 92.12 94 GLN A O 1
ATOM 749 N N . VAL A 1 95 ? 13.656 6.398 1.023 1 95.5 95 VAL A N 1
ATOM 750 C CA . VAL A 1 95 ? 14.82 7.281 0.995 1 95.5 95 VAL A CA 1
ATOM 751 C C . VAL A 1 95 ? 14.406 8.672 0.527 1 95.5 95 VAL A C 1
ATOM 753 O O . VAL A 1 95 ? 14.836 9.68 1.091 1 95.5 95 VAL A O 1
ATOM 756 N N . SER A 1 96 ? 13.57 8.703 -0.476 1 93.69 96 SER A N 1
ATOM 757 C CA . SER A 1 96 ? 13.086 9.992 -0.957 1 93.69 96 SER A CA 1
ATOM 758 C C . SER A 1 96 ? 12.352 10.75 0.143 1 93.69 96 SER A C 1
ATOM 760 O O . SER A 1 96 ? 12.547 11.953 0.312 1 93.69 96 SER A O 1
ATOM 762 N N . ALA A 1 97 ? 11.555 10.055 0.88 1 90.5 97 ALA A N 1
ATOM 763 C CA . ALA A 1 97 ? 10.82 10.68 1.981 1 90.5 97 ALA A CA 1
ATOM 764 C C . ALA A 1 97 ? 11.781 11.219 3.039 1 90.5 97 ALA A C 1
ATOM 766 O O . ALA A 1 97 ? 11.609 12.336 3.525 1 90.5 97 ALA A O 1
ATOM 767 N N . ALA A 1 98 ? 12.773 10.461 3.34 1 92 98 ALA A N 1
ATOM 768 C CA . ALA A 1 98 ? 13.75 10.852 4.355 1 92 98 ALA A CA 1
ATOM 769 C C . ALA A 1 98 ? 14.562 12.055 3.893 1 92 98 ALA A C 1
ATOM 771 O O . ALA A 1 98 ? 14.812 12.984 4.668 1 92 98 ALA A O 1
ATOM 772 N N . LEU A 1 99 ? 14.945 12.047 2.637 1 94.69 99 LEU A N 1
ATOM 773 C CA . LEU A 1 99 ? 15.734 13.133 2.074 1 94.69 99 LEU A CA 1
ATOM 774 C C . LEU A 1 99 ? 14.906 14.414 1.997 1 94.69 99 LEU A C 1
ATOM 776 O O . LEU A 1 99 ? 15.414 15.508 2.275 1 94.69 99 LEU A O 1
ATOM 780 N N . GLN A 1 100 ? 13.688 14.258 1.631 1 90.62 100 GLN A N 1
ATOM 781 C CA . GLN A 1 100 ? 12.789 15.406 1.617 1 90.62 100 GLN A CA 1
ATOM 782 C C . GLN A 1 100 ? 12.648 16.016 3.01 1 90.62 100 GLN A C 1
ATOM 784 O O . GLN A 1 100 ? 12.742 17.234 3.176 1 90.62 100 GLN A O 1
ATOM 789 N N . SER A 1 101 ? 12.461 15.172 3.963 1 87.62 101 SER A N 1
ATOM 790 C CA . SER A 1 101 ? 12.312 15.625 5.344 1 87.62 101 SER A CA 1
ATOM 791 C C . SER A 1 101 ? 13.578 16.297 5.852 1 87.62 101 SER A C 1
ATOM 793 O O . SER A 1 101 ? 13.516 17.203 6.688 1 87.62 101 SER A O 1
ATOM 795 N N . ALA A 1 102 ? 14.648 15.875 5.27 1 90.75 102 ALA A N 1
ATOM 796 C CA . ALA A 1 102 ? 15.938 16.422 5.684 1 90.75 102 ALA A CA 1
ATOM 797 C C . ALA A 1 102 ? 16.25 17.719 4.93 1 90.75 102 ALA A C 1
ATOM 799 O O . ALA A 1 102 ? 17.219 18.406 5.238 1 90.75 102 ALA A O 1
ATOM 800 N N . GLY A 1 103 ? 15.461 18.047 3.955 1 91.06 103 GLY A N 1
ATOM 801 C CA . GLY A 1 103 ? 15.617 19.297 3.252 1 91.06 103 GLY A CA 1
ATOM 802 C C . GLY A 1 103 ? 16.531 19.203 2.043 1 91.06 103 GLY A C 1
ATOM 803 O O . GLY A 1 103 ? 17.156 20.188 1.649 1 91.06 103 GLY A O 1
ATOM 804 N N . ALA A 1 104 ? 16.562 18 1.484 1 95.31 104 ALA A N 1
ATOM 805 C CA . ALA A 1 104 ? 17.406 17.844 0.296 1 95.31 104 ALA A CA 1
ATOM 806 C C . ALA A 1 104 ? 16.859 18.672 -0.864 1 95.31 104 ALA A C 1
ATOM 808 O O . ALA A 1 104 ? 15.656 18.688 -1.129 1 95.31 104 ALA A O 1
ATOM 809 N N . LYS A 1 105 ? 17.766 19.406 -1.526 1 94.81 105 LYS A N 1
ATOM 810 C CA . LYS A 1 105 ? 17.375 20.281 -2.631 1 94.81 105 LYS A CA 1
ATOM 811 C C . LYS A 1 105 ? 17.234 19.5 -3.93 1 94.81 105 LYS A C 1
ATOM 813 O O . LYS A 1 105 ? 16.516 19.922 -4.844 1 94.81 105 LYS A O 1
ATOM 818 N N . ASP A 1 106 ? 17.984 18.406 -4.012 1 96.19 106 ASP A N 1
ATOM 819 C CA . ASP A 1 106 ? 17.984 17.5 -5.16 1 96.19 106 ASP A CA 1
ATOM 820 C C . ASP A 1 106 ? 17.953 16.047 -4.715 1 96.19 106 ASP A C 1
ATOM 822 O O . ASP A 1 106 ? 18.984 15.453 -4.426 1 96.19 106 ASP A O 1
ATOM 826 N N . ILE A 1 107 ? 16.828 15.5 -4.801 1 94.56 107 ILE A N 1
ATOM 827 C CA . ILE A 1 107 ? 16.594 14.172 -4.25 1 94.56 107 ILE A CA 1
ATOM 828 C C . ILE A 1 107 ? 17.359 13.133 -5.066 1 94.56 107 ILE A C 1
ATOM 830 O O . ILE A 1 107 ? 17.984 12.234 -4.508 1 94.56 107 ILE A O 1
ATOM 834 N N . ASP A 1 108 ? 17.344 13.328 -6.379 1 94.75 108 ASP A N 1
ATOM 835 C CA . ASP A 1 108 ? 18 12.367 -7.254 1 94.75 108 ASP A CA 1
ATOM 836 C C . ASP A 1 108 ? 19.5 12.344 -7.008 1 94.75 108 ASP A C 1
ATOM 838 O O . ASP A 1 108 ? 20.109 11.273 -6.945 1 94.75 108 ASP A O 1
ATOM 842 N N . TYR A 1 109 ? 20.047 13.531 -6.887 1 96.62 109 TYR A N 1
ATOM 843 C CA . TYR A 1 109 ? 21.484 13.633 -6.621 1 96.62 109 TYR A CA 1
ATOM 844 C C . TYR A 1 109 ? 21.828 13.016 -5.273 1 96.62 109 TYR A C 1
ATOM 846 O O . TYR A 1 109 ? 22.797 12.258 -5.164 1 96.62 109 TYR A O 1
ATOM 854 N N . ALA A 1 110 ? 21.031 13.328 -4.258 1 96.94 110 ALA A N 1
ATOM 855 C CA . ALA A 1 110 ? 21.281 12.797 -2.916 1 96.94 110 ALA A CA 1
ATOM 856 C C . ALA A 1 110 ? 21.156 11.281 -2.898 1 96.94 110 ALA A C 1
ATOM 858 O O . ALA A 1 110 ? 21.953 10.602 -2.229 1 96.94 110 ALA A O 1
ATOM 859 N N . LEU A 1 111 ? 20.234 10.734 -3.648 1 95.25 111 LEU A N 1
ATOM 860 C CA . LEU A 1 111 ? 20.062 9.289 -3.766 1 95.25 111 LEU A CA 1
ATOM 861 C C . LEU A 1 111 ? 21.297 8.641 -4.387 1 95.25 111 LEU A C 1
ATOM 863 O O . LEU A 1 111 ? 21.75 7.602 -3.918 1 95.25 111 LEU A O 1
ATOM 867 N N . PHE A 1 112 ? 21.781 9.297 -5.395 1 95.88 112 PHE A N 1
ATOM 868 C CA . PHE A 1 112 ? 22.984 8.812 -6.062 1 95.88 112 PHE A CA 1
ATOM 869 C C . PHE A 1 112 ? 24.156 8.781 -5.102 1 95.88 112 PHE A C 1
ATOM 871 O O . PHE A 1 112 ? 24.922 7.812 -5.066 1 95.88 112 PHE A O 1
ATOM 878 N N . LYS A 1 113 ? 24.281 9.727 -4.238 1 96.69 113 LYS A N 1
ATOM 879 C CA . LYS A 1 113 ? 25.391 9.859 -3.301 1 96.69 113 LYS A CA 1
ATOM 880 C C . LYS A 1 113 ? 25.297 8.812 -2.191 1 96.69 113 LYS A C 1
ATOM 882 O O . LYS A 1 113 ? 26.312 8.375 -1.656 1 96.69 113 LYS A O 1
ATOM 887 N N . LEU A 1 114 ? 24.172 8.43 -1.891 1 96.56 114 LEU A N 1
ATOM 888 C CA . LEU A 1 114 ? 23.984 7.43 -0.847 1 96.56 114 LEU A CA 1
ATOM 889 C C . LEU A 1 114 ? 24.453 6.062 -1.318 1 96.56 114 LEU A C 1
ATOM 891 O O . LEU A 1 114 ? 24.859 5.223 -0.505 1 96.56 114 LEU A O 1
ATOM 895 N N . GLY A 1 115 ? 24.328 5.766 -2.615 1 94.62 115 GLY A N 1
ATOM 896 C CA . GLY A 1 115 ? 24.766 4.496 -3.168 1 94.62 115 GLY A CA 1
ATOM 897 C C . GLY A 1 115 ? 23.812 3.355 -2.893 1 94.62 115 GLY A C 1
ATOM 898 O O . GLY A 1 115 ? 22.594 3.553 -2.883 1 94.62 115 GLY A O 1
ATOM 899 N N . GLU A 1 116 ? 24.438 2.164 -2.758 1 93.06 116 GLU A N 1
ATOM 900 C CA . GLU A 1 116 ? 23.625 0.971 -2.584 1 93.06 116 GLU A CA 1
ATOM 901 C C . GLU A 1 116 ? 23.078 0.869 -1.158 1 93.06 116 GLU A C 1
ATOM 903 O O . GLU A 1 116 ? 23.828 1.07 -0.197 1 93.06 116 GLU A O 1
ATOM 908 N N . LEU A 1 117 ? 21.875 0.646 -1.093 1 96.62 117 LEU A N 1
ATOM 909 C CA . LEU A 1 117 ? 21.188 0.521 0.188 1 96.62 117 LEU A CA 1
ATOM 910 C C . LEU A 1 117 ? 20.562 -0.865 0.339 1 96.62 117 LEU A C 1
ATOM 912 O O . LEU A 1 117 ? 20.359 -1.571 -0.651 1 96.62 117 LEU A O 1
ATOM 916 N N . GLU A 1 118 ? 20.359 -1.235 1.629 1 96.12 118 GLU A N 1
ATOM 917 C CA . GLU A 1 118 ? 19.797 -2.557 1.914 1 96.12 118 GLU A CA 1
ATOM 918 C C . GLU A 1 118 ? 18.516 -2.455 2.73 1 96.12 118 GLU A C 1
ATOM 920 O O . GLU A 1 118 ? 18.359 -1.538 3.539 1 96.12 118 GLU A O 1
ATOM 925 N N . LEU A 1 119 ? 17.703 -3.445 2.477 1 95.31 119 LEU A N 1
ATOM 926 C CA . LEU A 1 119 ? 16.469 -3.559 3.256 1 95.31 119 LEU A CA 1
ATOM 927 C C . LEU A 1 119 ? 16.641 -4.559 4.395 1 95.31 119 LEU A C 1
ATOM 929 O O . LEU A 1 119 ? 17.391 -5.535 4.262 1 95.31 119 LEU A O 1
ATOM 933 N N . ASP A 1 120 ? 15.93 -4.305 5.488 1 93.5 120 ASP A N 1
ATOM 934 C CA . ASP A 1 120 ? 15.891 -5.297 6.559 1 93.5 120 ASP A CA 1
ATOM 935 C C . ASP A 1 120 ? 14.711 -6.25 6.383 1 93.5 120 ASP A C 1
ATOM 937 O O . ASP A 1 120 ? 14.016 -6.207 5.363 1 93.5 120 ASP A O 1
ATOM 941 N N . LYS A 1 121 ? 14.469 -7.098 7.387 1 88.94 121 LYS A N 1
ATOM 942 C CA . LYS A 1 121 ? 13.453 -8.148 7.289 1 88.94 121 LYS A CA 1
ATOM 943 C C . LYS A 1 121 ? 12.055 -7.555 7.234 1 88.94 121 LYS A C 1
ATOM 945 O O . LYS A 1 121 ? 11.133 -8.172 6.695 1 88.94 121 LYS A O 1
ATOM 950 N N . ASP A 1 122 ? 11.945 -6.328 7.695 1 84.69 122 ASP A N 1
ATOM 951 C CA . ASP A 1 122 ? 10.641 -5.68 7.742 1 84.69 122 ASP A CA 1
ATOM 952 C C . ASP A 1 122 ? 10.422 -4.785 6.523 1 84.69 122 ASP A C 1
ATOM 954 O O . ASP A 1 122 ? 9.398 -4.113 6.414 1 84.69 122 ASP A O 1
ATOM 958 N N . GLY A 1 123 ? 11.383 -4.75 5.68 1 88.19 123 GLY A N 1
ATOM 959 C CA . GLY A 1 123 ? 11.242 -3.971 4.461 1 88.19 123 GLY A CA 1
ATOM 960 C C . GLY A 1 123 ? 11.672 -2.525 4.625 1 88.19 123 GLY A C 1
ATOM 961 O O . GLY A 1 123 ? 11.367 -1.682 3.777 1 88.19 123 GLY A O 1
ATOM 962 N N . ASN A 1 124 ? 12.359 -2.238 5.688 1 91.06 124 ASN A N 1
ATOM 963 C CA . ASN A 1 124 ? 12.883 -0.897 5.918 1 91.06 124 ASN A CA 1
ATOM 964 C C . ASN A 1 124 ? 14.336 -0.781 5.465 1 91.06 124 ASN A C 1
ATOM 966 O O . ASN A 1 124 ? 15.094 -1.745 5.555 1 91.06 124 ASN A O 1
ATOM 970 N N . VAL A 1 125 ? 14.633 0.445 5.031 1 95.44 125 VAL A N 1
ATOM 971 C CA . VAL A 1 125 ? 16.016 0.682 4.645 1 95.44 125 VAL A CA 1
ATOM 972 C C . VAL A 1 125 ? 16.906 0.693 5.887 1 95.44 125 VAL A C 1
ATOM 974 O O . VAL A 1 125 ? 16.656 1.437 6.836 1 95.44 125 VAL A O 1
ATOM 977 N N . LYS A 1 126 ? 17.953 -0.117 5.855 1 96.31 126 LYS A N 1
ATOM 978 C CA . LYS A 1 126 ? 18.859 -0.229 6.996 1 96.31 126 LYS A CA 1
ATOM 979 C C . LYS A 1 126 ? 19.609 1.074 7.227 1 96.31 126 LYS A C 1
ATOM 981 O O . LYS A 1 126 ? 20.203 1.631 6.293 1 96.31 126 LYS A O 1
ATOM 986 N N . ASP A 1 127 ? 19.547 1.592 8.492 1 95.75 127 ASP A N 1
ATOM 987 C CA . ASP A 1 127 ? 20.344 2.729 8.961 1 95.75 127 ASP A CA 1
ATOM 988 C C . ASP A 1 127 ? 20.016 3.986 8.156 1 95.75 127 ASP A C 1
ATOM 990 O O . ASP A 1 127 ? 20.891 4.816 7.914 1 95.75 127 ASP A O 1
ATOM 994 N N . LEU A 1 128 ? 18.844 4.094 7.719 1 94.88 128 LEU A N 1
ATOM 995 C CA . LEU A 1 128 ? 18.453 5.176 6.824 1 94.88 128 LEU A CA 1
ATOM 996 C C . LEU A 1 128 ? 18.688 6.531 7.48 1 94.88 128 LEU A C 1
ATOM 998 O O . LEU A 1 128 ? 19.312 7.418 6.879 1 94.88 128 LEU A O 1
ATOM 1002 N N . GLU A 1 129 ? 18.219 6.723 8.688 1 92.62 129 GLU A N 1
ATOM 1003 C CA . GLU A 1 129 ? 18.359 8.008 9.367 1 92.62 129 GLU A CA 1
ATOM 1004 C C . GLU A 1 129 ? 19.812 8.406 9.508 1 92.62 129 GLU A C 1
ATOM 1006 O O . GLU A 1 129 ? 20.188 9.555 9.25 1 92.62 129 GLU A O 1
ATOM 1011 N N . SER A 1 130 ? 20.625 7.488 9.938 1 96.44 130 SER A N 1
ATOM 1012 C CA . SER A 1 130 ? 22.047 7.754 10.094 1 96.44 130 SER A CA 1
ATOM 1013 C C . SER A 1 130 ? 22.703 8.078 8.758 1 96.44 130 SER A C 1
ATOM 1015 O O . SER A 1 130 ? 23.531 8.992 8.664 1 96.44 130 SER A O 1
ATOM 1017 N N . LYS A 1 131 ? 22.312 7.371 7.727 1 97.19 131 LYS A N 1
ATOM 1018 C CA . LYS A 1 131 ? 22.875 7.586 6.398 1 97.19 131 LYS A CA 1
ATOM 1019 C C . LYS A 1 131 ? 22.516 8.969 5.863 1 97.19 131 LYS A C 1
ATOM 1021 O O . LYS A 1 131 ? 23.344 9.656 5.277 1 97.19 131 LYS A O 1
ATOM 1026 N N . VAL A 1 132 ? 21.344 9.375 6.102 1 96.31 132 VAL A N 1
ATOM 1027 C CA . VAL A 1 132 ? 20.891 10.688 5.641 1 96.31 132 VAL A CA 1
ATOM 1028 C C . VAL A 1 132 ? 21.609 11.781 6.426 1 96.31 132 VAL A C 1
ATOM 1030 O O . VAL A 1 132 ? 22.016 12.797 5.852 1 96.31 132 VAL A O 1
ATOM 1033 N N . LYS A 1 133 ? 21.719 11.578 7.711 1 95.44 133 LYS A N 1
ATOM 1034 C CA . LYS A 1 133 ? 22.453 12.531 8.539 1 95.44 133 LYS A CA 1
ATOM 1035 C C . LYS A 1 133 ? 23.891 12.68 8.07 1 95.44 133 LYS A C 1
ATOM 1037 O O . LYS A 1 133 ? 24.391 13.797 7.961 1 95.44 133 LYS A O 1
ATOM 1042 N N . ASP A 1 134 ? 24.516 11.539 7.809 1 97.56 134 ASP A N 1
ATOM 1043 C CA . ASP A 1 134 ? 25.891 11.547 7.332 1 97.56 134 ASP A CA 1
ATOM 1044 C C . ASP A 1 134 ? 26 12.242 5.977 1 97.56 134 ASP A C 1
ATOM 1046 O O . ASP A 1 134 ? 26.953 12.992 5.73 1 97.56 134 ASP A O 1
ATOM 1050 N N . LEU A 1 135 ? 25.078 12 5.129 1 97.81 135 LEU A N 1
ATOM 1051 C CA . LEU A 1 135 ? 25.062 12.633 3.814 1 97.81 135 LEU A CA 1
ATOM 1052 C C . LEU A 1 135 ? 24.922 14.148 3.941 1 97.81 135 LEU A C 1
ATOM 1054 O O . LEU A 1 135 ? 25.641 14.898 3.275 1 97.81 135 LEU A O 1
ATOM 1058 N N . LYS A 1 136 ? 24.078 14.562 4.789 1 96.12 136 LYS A N 1
ATOM 1059 C CA . LYS A 1 136 ? 23.875 15.984 5.023 1 96.12 136 LYS A CA 1
ATOM 1060 C C . LYS A 1 136 ? 25.141 16.656 5.523 1 96.12 136 LYS A C 1
ATOM 1062 O O . LYS A 1 136 ? 25.469 17.781 5.125 1 96.12 136 LYS A O 1
ATOM 1067 N N . ALA A 1 137 ? 25.844 15.992 6.41 1 96.88 137 ALA A N 1
ATOM 1068 C CA . ALA A 1 137 ? 27.109 16.516 6.941 1 96.88 137 ALA A CA 1
ATOM 1069 C C . ALA A 1 137 ? 28.172 16.578 5.848 1 96.88 137 ALA A C 1
ATOM 1071 O O . ALA A 1 137 ? 29.031 17.469 5.863 1 96.88 137 ALA A O 1
ATOM 1072 N N . SER A 1 138 ? 28.125 15.664 4.875 1 96.88 138 SER A N 1
ATOM 1073 C CA . SER A 1 138 ? 29.141 15.547 3.828 1 96.88 138 SER A CA 1
ATOM 1074 C C . SER A 1 138 ? 28.891 16.547 2.711 1 96.88 138 SER A C 1
ATOM 1076 O O . SER A 1 138 ? 29.844 17.031 2.086 1 96.88 138 SER A O 1
ATOM 1078 N N . ILE A 1 139 ? 27.578 16.828 2.445 1 96.12 139 ILE A N 1
ATOM 1079 C CA . ILE A 1 139 ? 27.266 17.75 1.363 1 96.12 139 ILE A CA 1
ATOM 1080 C C . ILE A 1 139 ? 26.203 18.75 1.829 1 96.12 139 ILE A C 1
ATOM 1082 O O . ILE A 1 139 ? 25.141 18.859 1.213 1 96.12 139 ILE A O 1
ATOM 1086 N N . PRO A 1 140 ? 26.469 19.562 2.816 1 95.06 140 PRO A N 1
ATOM 1087 C CA . PRO A 1 140 ? 25.484 20.453 3.451 1 95.06 140 PRO A CA 1
ATOM 1088 C C . PRO A 1 140 ? 24.859 21.453 2.475 1 95.06 140 PRO A C 1
ATOM 1090 O O . PRO A 1 140 ? 23.719 21.859 2.645 1 95.06 140 PRO A O 1
ATOM 1093 N N . ASP A 1 141 ? 25.531 21.812 1.389 1 95.44 141 ASP A N 1
ATOM 1094 C CA . ASP A 1 141 ? 25.062 22.812 0.441 1 95.44 141 ASP A CA 1
ATOM 1095 C C . ASP A 1 141 ? 23.891 22.297 -0.383 1 95.44 141 ASP A C 1
ATOM 1097 O O . ASP A 1 141 ? 23.188 23.062 -1.037 1 95.44 141 ASP A O 1
ATOM 1101 N N . TYR A 1 142 ? 23.703 20.984 -0.3 1 96.06 142 TYR A N 1
ATOM 1102 C CA . TYR A 1 142 ? 22.625 20.375 -1.066 1 96.06 142 TYR A CA 1
ATOM 1103 C C . TYR A 1 142 ? 21.391 20.141 -0.192 1 96.06 142 TYR A C 1
ATOM 1105 O O . TYR A 1 142 ? 20.438 19.5 -0.623 1 96.06 142 TYR A O 1
ATOM 1113 N N . PHE A 1 143 ? 21.469 20.719 0.995 1 96.06 143 PHE A N 1
ATOM 1114 C CA . PHE A 1 143 ? 20.344 20.641 1.919 1 96.06 143 PHE A CA 1
ATOM 1115 C C . PHE A 1 143 ? 19.953 22.031 2.406 1 96.06 143 PHE A C 1
ATOM 1117 O O . PHE A 1 143 ? 20.781 22.938 2.445 1 96.06 143 PHE A O 1
ATOM 1124 N N . GLU A 1 144 ? 18.688 22.172 2.691 1 91.38 144 GLU A N 1
ATOM 1125 C CA . GLU A 1 144 ? 18.203 23.438 3.217 1 91.38 144 GLU A CA 1
ATOM 1126 C C . GLU A 1 144 ? 18.859 23.766 4.562 1 91.38 144 GLU A C 1
ATOM 1128 O O . GLU A 1 144 ? 19.078 22.875 5.379 1 91.38 144 GLU A O 1
ATOM 1133 N N . LYS A 1 145 ? 19.141 25.078 4.707 1 82.69 145 LYS A N 1
ATOM 1134 C CA . LYS A 1 145 ? 19.672 25.531 5.984 1 82.69 145 LYS A CA 1
ATOM 1135 C C . LYS A 1 145 ? 18.547 25.938 6.93 1 82.69 145 LYS A C 1
ATOM 1137 O O . LYS A 1 145 ? 17.547 26.516 6.5 1 82.69 145 LYS A O 1
ATOM 1142 N N . LYS A 1 146 ? 18.25 25.125 7.93 1 63.91 146 LYS A N 1
ATOM 1143 C CA . LYS A 1 146 ? 17.25 25.578 8.898 1 63.91 146 LYS A CA 1
ATOM 1144 C C . LYS A 1 146 ? 17.531 27 9.359 1 63.91 146 LYS A C 1
ATOM 1146 O O . LYS A 1 146 ? 18.656 27.328 9.719 1 63.91 146 LYS A O 1
ATOM 1151 N N . ASP A 1 147 ? 16.766 27.953 8.773 1 52.38 147 ASP A N 1
ATOM 1152 C CA . ASP A 1 147 ? 16.891 29.281 9.352 1 52.38 147 ASP A CA 1
ATOM 1153 C C . ASP A 1 147 ? 16.797 29.219 10.875 1 52.38 147 ASP A C 1
ATOM 1155 O O . ASP A 1 147 ? 15.773 28.828 11.43 1 52.38 147 ASP A O 1
ATOM 1159 N N . THR A 1 148 ? 17.594 28.734 11.578 1 43.53 148 THR A N 1
ATOM 1160 C CA . THR A 1 148 ? 17.469 29.094 12.992 1 43.53 148 THR A CA 1
ATOM 1161 C C . THR A 1 148 ? 17.062 30.562 13.133 1 43.53 148 THR A C 1
ATOM 1163 O O . THR A 1 148 ? 17.562 31.422 12.406 1 43.53 148 THR A O 1
ATOM 1166 N N . LEU A 1 149 ? 15.742 30.859 13.422 1 40.81 149 LEU A N 1
ATOM 1167 C CA . LEU A 1 149 ? 15.281 32.188 13.773 1 40.81 149 LEU A CA 1
ATOM 1168 C C . LEU A 1 149 ? 16.438 33.031 14.289 1 40.81 149 LEU A C 1
ATOM 1170 O O . LEU A 1 149 ? 16.281 34.25 14.492 1 40.81 149 LEU A O 1
ATOM 1174 N N . ASP A 1 150 ? 17.484 32.438 14.844 1 37.53 150 ASP A N 1
ATOM 1175 C CA . ASP A 1 150 ? 18.406 33.344 15.477 1 37.53 150 ASP A CA 1
ATOM 1176 C C . ASP A 1 150 ? 19.172 34.156 14.43 1 37.53 150 ASP A C 1
ATOM 1178 O O . ASP A 1 150 ? 19.922 35.094 14.773 1 37.53 150 ASP A O 1
ATOM 1182 N N . ASP A 1 151 ? 19.281 33.531 13.242 1 40.62 151 ASP A N 1
ATOM 1183 C CA . ASP A 1 151 ? 20.219 34.312 12.445 1 40.62 151 ASP A CA 1
ATOM 1184 C C . ASP A 1 151 ? 19.484 35.438 11.695 1 40.62 151 ASP A C 1
ATOM 1186 O O . ASP A 1 151 ? 20.062 36.094 10.836 1 40.62 151 ASP A O 1
ATOM 1190 N N . LYS A 1 152 ? 18.125 35.344 11.586 1 37.69 152 LYS A N 1
ATOM 1191 C CA . LYS A 1 152 ? 17.484 36.5 11.016 1 37.69 152 LYS A CA 1
ATOM 1192 C C . LYS A 1 152 ? 17.719 37.75 11.883 1 37.69 152 LYS A C 1
ATOM 1194 O O . LYS A 1 152 ? 17.203 38.812 11.594 1 37.69 152 LYS A O 1
ATOM 1199 N N . SER A 1 153 ? 18.031 37.469 13.188 1 37.44 153 SER A N 1
ATOM 1200 C CA . SER A 1 153 ? 18.172 38.688 13.984 1 37.44 153 SER A CA 1
ATOM 1201 C C . SER A 1 153 ? 19.312 39.562 13.461 1 37.44 153 SER A C 1
ATOM 1203 O O . SER A 1 153 ? 19.453 40.719 13.875 1 37.44 153 SER A O 1
ATOM 1205 N N . LYS A 1 154 ? 20.375 38.781 13.031 1 35.97 154 LYS A N 1
ATOM 1206 C CA . LYS A 1 154 ? 21.484 39.719 13 1 35.97 154 LYS A CA 1
ATOM 1207 C C . LYS A 1 154 ? 21.422 40.594 11.773 1 35.97 154 LYS A C 1
ATOM 1209 O O . LYS A 1 154 ? 22.375 41.344 11.477 1 35.97 154 LYS A O 1
ATOM 1214 N N . LYS A 1 155 ? 20.641 40.156 10.789 1 38.16 155 LYS A N 1
ATOM 1215 C CA . LYS A 1 155 ? 20.812 41.062 9.648 1 38.16 155 LYS A CA 1
ATOM 1216 C C . LYS A 1 155 ? 20.188 42.406 9.922 1 38.16 155 LYS A C 1
ATOM 1218 O O . LYS A 1 155 ? 20.078 43.25 9.016 1 38.16 155 LYS A O 1
ATOM 1223 N N . LYS A 1 156 ? 19.359 42.406 11.047 1 34.28 156 LYS A N 1
ATOM 1224 C CA . LYS A 1 156 ? 18.75 43.75 11.102 1 34.28 156 LYS A CA 1
ATOM 1225 C C . LYS A 1 156 ? 19.812 44.844 11.008 1 34.28 156 LYS A C 1
ATOM 1227 O O . LYS A 1 156 ? 19.609 45.844 10.32 1 34.28 156 LYS A O 1
ATOM 1232 N N . THR A 1 157 ? 20.484 44.906 12.148 1 31.92 157 THR A N 1
ATOM 1233 C CA . THR A 1 157 ? 20.641 46.25 12.703 1 31.92 157 THR A CA 1
ATOM 1234 C C . THR A 1 157 ? 21.703 47.031 11.953 1 31.92 157 THR A C 1
ATOM 1236 O O . THR A 1 157 ? 21.906 48.219 12.211 1 31.92 157 THR A O 1
ATOM 1239 N N . GLU A 1 158 ? 22.75 46.219 11.5 1 34.12 158 GLU A N 1
ATOM 1240 C CA . GLU A 1 158 ? 23.875 47.156 11.469 1 34.12 158 GLU A CA 1
ATOM 1241 C C . GLU A 1 158 ? 23.766 48.125 10.32 1 34.12 158 GLU A C 1
ATOM 1243 O O . GLU A 1 158 ? 24.172 47.844 9.195 1 34.12 158 GLU A O 1
ATOM 1248 N N . ASN A 1 159 ? 22.516 48.312 9.758 1 32.12 159 ASN A N 1
ATOM 1249 C CA . ASN A 1 159 ? 22.5 49.438 8.812 1 32.12 159 ASN A CA 1
ATOM 1250 C C . ASN A 1 159 ? 23.266 50.625 9.367 1 32.12 159 ASN A C 1
ATOM 1252 O O . ASN A 1 159 ? 22.75 51.406 10.18 1 32.12 159 ASN A O 1
ATOM 1256 N N . LYS A 1 160 ? 24.547 50.344 9.875 1 31.38 160 LYS A N 1
ATOM 1257 C CA . LYS A 1 160 ? 25.406 51.438 10.312 1 31.38 160 LYS A CA 1
ATOM 1258 C C . LYS A 1 160 ? 25.391 52.594 9.32 1 31.38 160 LYS A C 1
ATOM 1260 O O . LYS A 1 160 ? 25.75 52.438 8.156 1 31.38 160 LYS A O 1
ATOM 1265 N N . ALA A 1 161 ? 24.328 53.469 9.461 1 33.91 161 ALA A N 1
ATOM 1266 C CA . ALA A 1 161 ? 24.328 54.812 8.875 1 33.91 161 ALA A CA 1
ATOM 1267 C C . ALA A 1 161 ? 25.719 55.438 8.953 1 33.91 161 ALA A C 1
ATOM 1269 O O . ALA A 1 161 ? 26.188 55.812 10.039 1 33.91 161 ALA A O 1
ATOM 1270 N N . GLY A 1 162 ? 26.781 54.812 8.359 1 33.19 162 GLY A N 1
ATOM 1271 C CA . GLY A 1 162 ? 28.094 55.438 8.289 1 33.19 162 GLY A CA 1
ATOM 1272 C C . GLY A 1 162 ? 28.016 56.938 7.926 1 33.19 162 GLY A C 1
ATOM 1273 O O . GLY A 1 162 ? 27.438 57.281 6.895 1 33.19 162 GLY A O 1
ATOM 1274 N N . TYR A 1 163 ? 27.812 57.812 8.984 1 36.19 163 TYR A N 1
ATOM 1275 C CA . TYR A 1 163 ? 27.922 59.281 8.867 1 36.19 163 TYR A CA 1
ATOM 1276 C C . TYR A 1 163 ? 29.125 59.656 8.008 1 36.19 163 TYR A C 1
ATOM 1278 O O . TYR A 1 163 ? 30.266 59.375 8.367 1 36.19 163 TYR A O 1
ATOM 1286 N N . GLN A 1 164 ? 29.031 59.562 6.727 1 36.09 164 GLN A N 1
ATOM 1287 C CA . GLN A 1 164 ? 30.109 60.094 5.887 1 36.09 164 GLN A CA 1
ATOM 1288 C C . GLN A 1 164 ? 30.375 61.562 6.199 1 36.09 164 GLN A C 1
ATOM 1290 O O . GLN A 1 164 ? 29.453 62.375 6.164 1 36.09 164 GLN A O 1
ATOM 1295 N N . PRO A 1 165 ? 31.328 61.906 7.086 1 36.59 165 PRO A N 1
ATOM 1296 C CA . PRO A 1 165 ? 31.625 63.312 7.406 1 36.59 165 PRO A CA 1
ATOM 1297 C C . PRO A 1 165 ? 31.797 64.188 6.16 1 36.59 165 PRO A C 1
ATOM 1299 O O . PRO A 1 165 ? 32.562 63.812 5.258 1 36.59 165 PRO A O 1
ATOM 1302 N N . ILE A 1 166 ? 30.719 64.688 5.633 1 36.44 166 ILE A N 1
ATOM 1303 C CA . ILE A 1 166 ? 30.812 65.625 4.508 1 36.44 166 ILE A CA 1
ATOM 1304 C C . ILE A 1 166 ? 31.781 66.75 4.844 1 36.44 166 ILE A C 1
ATOM 1306 O O . ILE A 1 166 ? 31.578 67.438 5.809 1 36.44 166 ILE A O 1
ATOM 1310 N N . ASP A 1 167 ? 33.062 66.5 4.754 1 34.03 167 ASP A N 1
ATOM 1311 C CA . ASP A 1 167 ? 34.125 67.5 4.902 1 34.03 167 ASP A CA 1
ATOM 1312 C C . ASP A 1 167 ? 33.812 68.812 4.152 1 34.03 167 ASP A C 1
ATOM 1314 O O . ASP A 1 167 ? 33.688 68.812 2.924 1 34.03 167 ASP A O 1
ATOM 1318 N N . ASN A 1 168 ? 32.812 69.562 4.754 1 33.16 168 ASN A N 1
ATOM 1319 C CA . ASN A 1 168 ? 32.5 70.875 4.219 1 33.16 168 ASN A CA 1
ATOM 1320 C C . ASN A 1 168 ? 33.781 71.688 3.98 1 33.16 168 ASN A C 1
ATOM 1322 O O . ASN A 1 168 ? 34.438 72.062 4.934 1 33.16 168 ASN A O 1
ATOM 1326 N N . LYS A 1 169 ? 34.5 71.312 3.018 1 32.53 169 LYS A N 1
ATOM 1327 C CA . LYS A 1 169 ? 35.656 72.125 2.604 1 32.53 169 LYS A CA 1
ATOM 1328 C C . LYS A 1 169 ? 35.344 73.562 2.535 1 32.53 169 LYS A C 1
ATOM 1330 O O . LYS A 1 169 ? 34.438 74 1.816 1 32.53 169 LYS A O 1
ATOM 1335 N N . LEU A 1 170 ? 35.469 74.312 3.773 1 35.09 170 LEU A N 1
ATOM 1336 C CA . LEU A 1 170 ? 35.406 75.75 3.875 1 35.09 170 LEU A CA 1
ATOM 1337 C C . LEU A 1 170 ? 36.094 76.438 2.697 1 35.09 170 LEU A C 1
ATOM 1339 O O . LEU A 1 170 ? 37.219 76.062 2.332 1 35.09 170 LEU A O 1
ATOM 1343 N N . PRO A 1 171 ? 35.281 77 1.812 1 33.41 171 PRO A N 1
ATOM 1344 C CA . PRO A 1 171 ? 35.906 77.688 0.682 1 33.41 171 PRO A CA 1
ATOM 1345 C C . PRO A 1 171 ? 36.969 78.688 1.121 1 33.41 171 PRO A C 1
ATOM 1347 O O . PRO A 1 171 ? 36.781 79.375 2.127 1 33.41 171 PRO A O 1
ATOM 1350 N N . LYS A 1 172 ? 38.156 78.438 1.041 1 31.06 172 LYS A N 1
ATOM 1351 C CA . LYS A 1 172 ? 39.281 79.312 1.326 1 31.06 172 LYS A CA 1
ATOM 1352 C C . LYS A 1 172 ? 39 80.75 0.857 1 31.06 172 LYS A C 1
ATOM 1354 O O . LYS A 1 172 ? 38.531 80.938 -0.267 1 31.06 172 LYS A O 1
ATOM 1359 N N . GLY A 1 173 ? 38.688 81.625 1.941 1 29.53 173 GLY A N 1
ATOM 1360 C CA . GLY A 1 173 ? 38.5 83.062 1.892 1 29.53 173 GLY A CA 1
ATOM 1361 C C . GLY A 1 173 ? 39.438 83.75 0.946 1 29.53 173 GLY A C 1
ATOM 1362 O O . GLY A 1 173 ? 40.625 83.438 0.908 1 29.53 173 GLY A O 1
ATOM 1363 N N . LYS A 1 174 ? 38.906 84.188 -0.151 1 26.95 174 LYS A N 1
ATOM 1364 C CA . LYS A 1 174 ? 39.656 85 -1.112 1 26.95 174 LYS A CA 1
ATOM 1365 C C . LYS A 1 174 ? 40.312 86.25 -0.437 1 26.95 174 LYS A C 1
ATOM 1367 O O . LYS A 1 174 ? 39.688 86.875 0.426 1 26.95 174 LYS A O 1
ATOM 1372 N N . GLU A 1 175 ? 41.5 86.5 -0.449 1 28.81 175 GLU A N 1
ATOM 1373 C CA . GLU A 1 175 ? 42.469 87.5 0.077 1 28.81 175 GLU A CA 1
ATOM 1374 C C . GLU A 1 175 ? 42.125 88.875 -0.367 1 28.81 175 GLU A C 1
ATOM 1376 O O . GLU A 1 175 ? 42.812 89.875 -0.051 1 28.81 175 GLU A O 1
ATOM 1381 N N . PRO A 1 176 ? 40.812 89.375 -0.31 1 27.2 176 PRO A N 1
ATOM 1382 C CA . PRO A 1 176 ? 40.875 90.625 -1.121 1 27.2 176 PRO A CA 1
ATOM 1383 C C . PRO A 1 176 ? 41.719 91.688 -0.472 1 27.2 176 PRO A C 1
ATOM 1385 O O . PRO A 1 176 ? 41.719 91.875 0.754 1 27.2 176 PRO A O 1
ATOM 1388 N N . ASN A 1 177 ? 42.719 92.312 -1.034 1 25.08 177 ASN A N 1
ATOM 1389 C CA . ASN A 1 177 ? 43.781 93.25 -0.842 1 25.08 177 ASN A CA 1
ATOM 1390 C C . ASN A 1 177 ? 43.188 94.625 -0.427 1 25.08 177 ASN A C 1
ATOM 1392 O O . ASN A 1 177 ? 43.75 95.312 0.444 1 25.08 177 ASN A O 1
ATOM 1396 N N . GLU A 1 178 ? 42.219 95.312 -1.121 1 26.47 178 GLU A N 1
ATOM 1397 C CA . GLU A 1 178 ? 42.594 96.688 -1.513 1 26.47 178 GLU A CA 1
ATOM 1398 C C . GLU A 1 178 ? 42.469 97.625 -0.341 1 26.47 178 GLU A C 1
ATOM 1400 O O . GLU A 1 178 ? 41.75 97.375 0.612 1 26.47 178 GLU A O 1
ATOM 1405 N N . LYS A 1 179 ? 42.875 98.938 -0.551 1 25.36 179 LYS A N 1
ATOM 1406 C CA . LYS A 1 179 ? 43.531 100.125 -0.09 1 25.36 179 LYS A CA 1
ATOM 1407 C C . LYS A 1 179 ? 42.594 101 0.771 1 25.36 179 LYS A C 1
ATOM 1409 O O . LYS A 1 179 ? 42.938 101.312 1.9 1 25.36 179 LYS A O 1
ATOM 1414 N N . ASP A 1 180 ? 42.062 102.125 0.285 1 28.11 180 ASP A N 1
ATOM 1415 C CA . ASP A 1 180 ? 42.5 103.5 0.468 1 28.11 180 ASP A CA 1
ATOM 1416 C C . ASP A 1 180 ? 41.594 104.25 1.44 1 28.11 180 ASP A C 1
ATOM 1418 O O . ASP A 1 180 ? 42.094 105 2.295 1 28.11 180 ASP A O 1
ATOM 1422 N N . PRO A 1 181 ? 40.25 104.375 1.411 1 29.84 181 PRO A N 1
ATOM 1423 C CA . PRO A 1 181 ? 39.812 105.75 1.317 1 29.84 181 PRO A CA 1
ATOM 1424 C C . PRO A 1 181 ? 39.594 106.375 2.686 1 29.84 181 PRO A C 1
ATOM 1426 O O . PRO A 1 181 ? 39.094 107.5 2.766 1 29.84 181 PRO A O 1
ATOM 1429 N N . PHE A 1 182 ? 39.438 105.812 3.867 1 27.53 182 PHE A N 1
ATOM 1430 C CA . PHE A 1 182 ? 38.625 106.5 4.859 1 27.53 182 PHE A CA 1
ATOM 1431 C C . PHE A 1 182 ? 39.375 107.688 5.414 1 27.53 182 PHE A C 1
ATOM 1433 O O . PHE A 1 182 ? 39.844 107.688 6.559 1 27.53 182 PHE A O 1
ATOM 1440 N N . GLU A 1 183 ? 40.156 108.438 4.789 1 28.62 183 GLU A N 1
ATOM 1441 C CA . GLU A 1 183 ? 40.719 109.75 5.172 1 28.62 183 GLU A CA 1
ATOM 1442 C C . GLU A 1 183 ? 39.594 110.688 5.574 1 28.62 183 GLU A C 1
ATOM 1444 O O . GLU A 1 183 ? 39.875 111.812 6.121 1 28.62 183 GLU A O 1
ATOM 1449 N N . ALA A 1 184 ? 38.469 110.75 4.996 1 25.86 184 ALA A N 1
ATOM 1450 C CA . ALA A 1 184 ? 37.906 112.062 4.887 1 25.86 184 ALA A CA 1
ATOM 1451 C C . ALA A 1 184 ? 37.594 112.625 6.262 1 25.86 184 ALA A C 1
ATOM 1453 O O . ALA A 1 184 ? 37.969 113.75 6.582 1 25.86 184 ALA A O 1
ATOM 1454 N N . ILE A 1 185 ? 36.281 113 6.621 1 28.81 185 ILE A N 1
ATOM 1455 C CA . ILE A 1 185 ? 35.719 114.25 7.102 1 28.81 185 ILE A CA 1
ATOM 1456 C C . ILE A 1 185 ? 35.844 114.312 8.617 1 28.81 185 ILE A C 1
ATOM 1458 O O . ILE A 1 185 ? 35.156 113.562 9.336 1 28.81 185 ILE A O 1
ATOM 1462 N N . LEU A 1 186 ? 37.031 114.062 9.312 1 27.3 186 LEU A N 1
ATOM 1463 C CA . LEU A 1 186 ? 37.25 114.625 10.641 1 27.3 186 LEU A CA 1
ATOM 1464 C C . LEU A 1 186 ? 37 116.125 10.641 1 27.3 186 LEU A C 1
ATOM 1466 O O . LEU A 1 186 ? 36.875 116.75 11.703 1 27.3 186 LEU A O 1
ATOM 1470 N N . SER A 1 187 ? 37.062 117 9.602 1 29.48 187 SER A N 1
ATOM 1471 C CA . SER A 1 187 ? 37.281 118.438 9.727 1 29.48 187 SER A CA 1
ATOM 1472 C C . SER A 1 187 ? 36.094 119.125 10.328 1 29.48 187 SER A C 1
ATOM 1474 O O . SER A 1 187 ? 36.094 120.312 10.578 1 29.48 187 SER A O 1
ATOM 1476 N N . LYS A 1 188 ? 34.906 118.812 10.352 1 28.64 188 LYS A N 1
ATOM 1477 C CA . LYS A 1 188 ? 34.125 120 10.633 1 28.64 188 LYS A CA 1
ATOM 1478 C C . LYS A 1 188 ? 34.281 120.438 12.094 1 28.64 188 LYS A C 1
ATOM 1480 O O . LYS A 1 188 ? 34.062 121.625 12.438 1 28.64 188 LYS A O 1
ATOM 1485 N N . TYR A 1 189 ? 34.188 119.875 13.234 1 35.03 189 TYR A N 1
ATOM 1486 C CA . TYR A 1 189 ? 34.188 120.75 14.406 1 35.03 189 TYR A CA 1
ATOM 1487 C C . TYR A 1 189 ? 35.625 121.125 14.797 1 35.03 189 TYR A C 1
ATOM 1489 O O . TYR A 1 189 ? 36.219 120.562 15.695 1 35.03 189 TYR A O 1
ATOM 1497 N N . GLU A 1 190 ? 36.594 121.188 13.891 1 21.94 190 GLU A N 1
ATOM 1498 C CA . GLU A 1 190 ? 37.344 122.438 13.875 1 21.94 190 GLU A CA 1
ATOM 1499 C C . GLU A 1 190 ? 36.688 123.5 13 1 21.94 190 GLU A C 1
ATOM 1501 O O . GLU A 1 190 ? 36.094 123.125 11.969 1 21.94 190 GLU A O 1
ATOM 1506 N N . MET B 1 1 ? -7.59 8.812 6.5 1 88 1 MET B N 1
ATOM 1507 C CA . MET B 1 1 ? -7.035 7.699 7.27 1 88 1 MET B CA 1
ATOM 1508 C C . MET B 1 1 ? -6.859 8.086 8.734 1 88 1 MET B C 1
ATOM 1510 O O . MET B 1 1 ? -6.227 9.102 9.039 1 88 1 MET B O 1
ATOM 1514 N N . GLU B 1 2 ? -7.387 7.164 9.555 1 88.75 2 GLU B N 1
ATOM 1515 C CA . GLU B 1 2 ? -7.441 7.465 10.977 1 88.75 2 GLU B CA 1
ATOM 1516 C C . GLU B 1 2 ? -6.051 7.727 11.547 1 88.75 2 GLU B C 1
ATOM 1518 O O . GLU B 1 2 ? -5.867 8.633 12.367 1 88.75 2 GLU B O 1
ATOM 1523 N N . TRP B 1 3 ? -5.086 6.996 11.047 1 94.38 3 TRP B N 1
ATOM 1524 C CA . TRP B 1 3 ? -3.744 7.121 11.609 1 94.38 3 TRP B CA 1
ATOM 1525 C C . TRP B 1 3 ? -3.117 8.461 11.227 1 94.38 3 TRP B C 1
ATOM 1527 O O . TRP B 1 3 ? -2.332 9.023 11.992 1 94.38 3 TRP B O 1
ATOM 1537 N N . ILE B 1 4 ? -3.439 8.984 10.117 1 95.25 4 ILE B N 1
ATOM 1538 C CA . ILE B 1 4 ? -2.939 10.297 9.711 1 95.25 4 ILE B CA 1
ATOM 1539 C C . ILE B 1 4 ? -3.639 11.391 10.516 1 95.25 4 ILE B C 1
ATOM 1541 O O . ILE B 1 4 ? -2.994 12.328 10.992 1 95.25 4 ILE B O 1
ATOM 1545 N N . LYS B 1 5 ? -4.945 11.258 10.727 1 92.81 5 LYS B N 1
ATOM 1546 C CA . LYS B 1 5 ? -5.719 12.203 11.516 1 92.81 5 LYS B CA 1
ATOM 1547 C C . LYS B 1 5 ? -5.168 12.32 12.938 1 92.81 5 LYS B C 1
ATOM 1549 O O . LYS B 1 5 ? -5.07 13.414 13.484 1 92.81 5 LYS B O 1
ATOM 1554 N N . GLN B 1 6 ? -4.801 11.25 13.461 1 94.94 6 GLN B N 1
ATOM 1555 C CA . GLN B 1 6 ? -4.266 11.211 14.82 1 94.94 6 GLN B CA 1
ATOM 1556 C C . GLN B 1 6 ? -2.922 11.93 14.906 1 94.94 6 GLN B C 1
ATOM 1558 O O . GLN B 1 6 ? -2.658 12.656 15.867 1 94.94 6 GLN B O 1
ATOM 1563 N N . ILE B 1 7 ? -2.121 11.711 13.906 1 96.88 7 ILE B N 1
ATOM 1564 C CA . ILE B 1 7 ? -0.817 12.367 13.891 1 96.88 7 ILE B CA 1
ATOM 1565 C C . ILE B 1 7 ? -0.998 13.875 13.766 1 96.88 7 ILE B C 1
ATOM 1567 O O . ILE B 1 7 ? -0.338 14.648 14.469 1 96.88 7 ILE B O 1
ATOM 1571 N N . LEU B 1 8 ? -1.919 14.273 12.906 1 95.44 8 LEU B N 1
ATOM 1572 C CA . LEU B 1 8 ? -2.174 15.695 12.727 1 95.44 8 LEU B CA 1
ATOM 1573 C C . LEU B 1 8 ? -2.711 16.312 14.016 1 95.44 8 LEU B C 1
ATOM 1575 O O . LEU B 1 8 ? -2.277 17.406 14.414 1 95.44 8 LEU B O 1
ATOM 1579 N N . ALA B 1 9 ? -3.566 15.648 14.703 1 93.94 9 ALA B N 1
ATOM 1580 C CA . ALA B 1 9 ? -4.109 16.125 15.969 1 93.94 9 ALA B CA 1
ATOM 1581 C C . ALA B 1 9 ? -3.016 16.234 17.031 1 93.94 9 ALA B C 1
ATOM 1583 O O . ALA B 1 9 ? -3.004 17.188 17.812 1 93.94 9 ALA B O 1
ATOM 1584 N N . LYS B 1 10 ? -2.162 15.344 17.016 1 96.06 10 LYS B N 1
ATOM 1585 C CA . LYS B 1 10 ? -1.065 15.305 17.984 1 96.06 10 LYS B CA 1
ATOM 1586 C C . LYS B 1 10 ? -0.148 16.516 17.828 1 96.06 10 LYS B C 1
ATOM 1588 O O . LYS B 1 10 ? 0.408 17 18.812 1 96.06 10 LYS B O 1
ATOM 1593 N N . HIS B 1 11 ? -0.002 16.953 16.594 1 96.06 11 HIS B N 1
ATOM 1594 C CA . HIS B 1 11 ? 0.954 18.031 16.344 1 96.06 11 HIS B CA 1
ATOM 1595 C C . HIS B 1 11 ? 0.244 19.359 16.109 1 96.06 11 HIS B C 1
ATOM 1597 O O . HIS B 1 11 ? 0.828 20.281 15.547 1 96.06 11 HIS B O 1
ATOM 1603 N N . MET B 1 12 ? -0.987 19.406 16.5 1 93.31 12 MET B N 1
ATOM 1604 C CA . MET B 1 12 ? -1.737 20.656 16.5 1 93.31 12 MET B CA 1
ATOM 1605 C C . MET B 1 12 ? -1.513 21.422 17.812 1 93.31 12 MET B C 1
ATOM 1607 O O . MET B 1 12 ? -1.667 20.859 18.891 1 93.31 12 MET B O 1
ATOM 1611 N N . LYS B 1 13 ? -1.125 22.703 17.703 1 90.75 13 LYS B N 1
ATOM 1612 C CA . LYS B 1 13 ? -0.894 23.531 18.891 1 90.75 13 LYS B CA 1
ATOM 1613 C C . LYS B 1 13 ? -2.205 24.094 19.438 1 90.75 13 LYS B C 1
ATOM 1615 O O . LYS B 1 13 ? -3.238 24.031 18.766 1 90.75 13 LYS B O 1
ATOM 1620 N N . GLU B 1 14 ? -2.064 24.703 20.578 1 87.81 14 GLU B N 1
ATOM 1621 C CA . GLU B 1 14 ? -3.24 25.234 21.25 1 87.81 14 GLU B CA 1
ATOM 1622 C C . GLU B 1 14 ? -3.842 26.406 20.469 1 87.81 14 GLU B C 1
ATOM 1624 O O . GLU B 1 14 ? -5.051 26.641 20.531 1 87.81 14 GLU B O 1
ATOM 1629 N N . ASP B 1 15 ? -3.01 27.078 19.703 1 86.62 15 ASP B N 1
ATOM 1630 C CA . ASP B 1 15 ? -3.488 28.25 18.969 1 86.62 15 ASP B CA 1
ATOM 1631 C C . ASP B 1 15 ? -4.074 27.859 17.609 1 86.62 15 ASP B C 1
ATOM 1633 O O . ASP B 1 15 ? -4.473 28.719 16.828 1 86.62 15 ASP B O 1
ATOM 1637 N N . GLY B 1 16 ? -4.074 26.531 17.344 1 84.88 16 GLY B N 1
ATOM 1638 C CA . GLY B 1 16 ? -4.668 26.031 16.109 1 84.88 16 GLY B CA 1
ATOM 1639 C C . GLY B 1 16 ? -3.658 25.859 14.984 1 84.88 16 GLY B C 1
ATOM 1640 O O . GLY B 1 16 ? -4.008 25.406 13.891 1 84.88 16 GLY B O 1
ATOM 1641 N N . THR B 1 17 ? -2.412 26.172 15.359 1 91.81 17 THR B N 1
ATOM 1642 C CA . THR B 1 17 ? -1.391 26.047 14.328 1 91.81 17 THR B CA 1
ATOM 1643 C C . THR B 1 17 ? -0.81 24.641 14.312 1 91.81 17 THR B C 1
ATOM 1645 O O . THR B 1 17 ? -0.736 23.984 15.352 1 91.81 17 THR B O 1
ATOM 1648 N N . LEU B 1 18 ? -0.494 24.141 13.117 1 93.75 18 LEU B N 1
ATOM 1649 C CA . LEU B 1 18 ? 0.077 22.812 12.922 1 93.75 18 LEU B CA 1
ATOM 1650 C C . LEU B 1 18 ? 1.598 22.875 12.828 1 93.75 18 LEU B C 1
ATOM 1652 O O . LEU B 1 18 ? 2.143 23.719 12.117 1 93.75 18 LEU B O 1
ATOM 1656 N N . ASP B 1 19 ? 2.252 22.078 13.672 1 93.38 19 ASP B N 1
ATOM 1657 C CA . ASP B 1 19 ? 3.686 21.891 13.477 1 93.38 19 ASP B CA 1
ATOM 1658 C C . ASP B 1 19 ? 3.963 21.016 12.25 1 93.38 19 ASP B C 1
ATOM 1660 O O . ASP B 1 19 ? 4.09 19.797 12.367 1 93.38 19 ASP B O 1
ATOM 1664 N N . MET B 1 20 ? 4.121 21.672 11.117 1 91.25 20 MET B N 1
ATOM 1665 C CA . MET B 1 20 ? 4.223 21.016 9.82 1 91.25 20 MET B CA 1
ATOM 1666 C C . MET B 1 20 ? 5.426 20.078 9.789 1 91.25 20 MET B C 1
ATOM 1668 O O . MET B 1 20 ? 5.336 18.953 9.273 1 91.25 20 MET B O 1
ATOM 1672 N N . GLU B 1 21 ? 6.535 20.5 10.297 1 89.88 21 GLU B N 1
ATOM 1673 C CA . GLU B 1 21 ? 7.754 19.688 10.258 1 89.88 21 GLU B CA 1
ATOM 1674 C C . GLU B 1 21 ? 7.609 18.422 11.086 1 89.88 21 GLU B C 1
ATOM 1676 O O . GLU B 1 21 ? 7.918 17.328 10.609 1 89.88 21 GLU B O 1
ATOM 1681 N N . ALA B 1 22 ? 7.109 18.547 12.289 1 93.25 22 ALA B N 1
ATOM 1682 C CA . ALA B 1 22 ? 6.953 17.391 13.18 1 93.25 22 ALA B CA 1
ATOM 1683 C C . ALA B 1 22 ? 5.91 16.422 12.633 1 93.25 22 ALA B C 1
ATOM 1685 O O . ALA B 1 22 ? 6.102 15.211 12.68 1 93.25 22 ALA B O 1
ATOM 1686 N N . ALA B 1 23 ? 4.809 16.953 12.102 1 94.38 23 ALA B N 1
ATOM 1687 C CA . ALA B 1 23 ? 3.74 16.125 11.547 1 94.38 23 ALA B CA 1
ATOM 1688 C C . ALA B 1 23 ? 4.238 15.312 10.352 1 94.38 23 ALA B C 1
ATOM 1690 O O . ALA B 1 23 ? 4.027 14.094 10.281 1 94.38 23 ALA B O 1
ATOM 1691 N N . ASN B 1 24 ? 4.965 15.977 9.477 1 92.56 24 ASN B N 1
ATOM 1692 C CA . ASN B 1 24 ? 5.461 15.297 8.289 1 92.56 24 ASN B CA 1
ATOM 1693 C C . ASN B 1 24 ? 6.488 14.227 8.641 1 92.56 24 ASN B C 1
ATOM 1695 O O . ASN B 1 24 ? 6.492 13.141 8.055 1 92.56 24 ASN B O 1
ATOM 1699 N N . LYS B 1 25 ? 7.32 14.57 9.547 1 89.81 25 LYS B N 1
ATOM 1700 C CA . LYS B 1 25 ? 8.328 13.609 9.992 1 89.81 25 LYS B CA 1
ATOM 1701 C C . LYS B 1 25 ? 7.68 12.359 10.57 1 89.81 25 LYS B C 1
ATOM 1703 O O . LYS B 1 25 ? 8.102 11.234 10.266 1 89.81 25 LYS B O 1
ATOM 1708 N N . GLU B 1 26 ? 6.711 12.555 11.367 1 93.75 26 GLU B N 1
ATOM 1709 C CA . GLU B 1 26 ? 6.047 11.406 11.977 1 93.75 26 GLU B CA 1
ATOM 1710 C C . GLU B 1 26 ? 5.242 10.625 10.945 1 93.75 26 GLU B C 1
ATOM 1712 O O . GLU B 1 26 ? 5.184 9.391 11.008 1 93.75 26 GLU B O 1
ATOM 1717 N N . ILE B 1 27 ? 4.602 11.305 10.023 1 94.44 27 ILE B N 1
ATOM 1718 C CA . ILE B 1 27 ? 3.85 10.633 8.969 1 94.44 27 ILE B CA 1
ATOM 1719 C C . ILE B 1 27 ? 4.789 9.758 8.148 1 94.44 27 ILE B C 1
ATOM 1721 O O . ILE B 1 27 ? 4.477 8.594 7.871 1 94.44 27 ILE B O 1
ATOM 1725 N N . ASP B 1 28 ? 5.949 10.25 7.805 1 90.62 28 ASP B N 1
ATOM 1726 C CA . ASP B 1 28 ? 6.922 9.492 7.016 1 90.62 28 ASP B CA 1
ATOM 1727 C C . ASP B 1 28 ? 7.398 8.258 7.773 1 90.62 28 ASP B C 1
ATOM 1729 O O . ASP B 1 28 ? 7.559 7.188 7.184 1 90.62 28 ASP B O 1
ATOM 1733 N N . LYS B 1 29 ? 7.617 8.414 9.047 1 87.75 29 LYS B N 1
ATOM 1734 C CA . LYS B 1 29 ? 8.086 7.312 9.875 1 87.75 29 LYS B CA 1
ATOM 1735 C C . LYS B 1 29 ? 7.02 6.23 10.016 1 87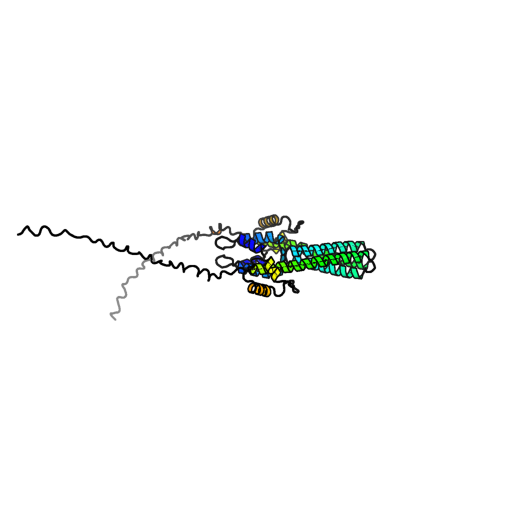.75 29 LYS B C 1
ATOM 1737 O O . LYS B 1 29 ? 7.332 5.039 10 1 87.75 29 LYS B O 1
ATOM 1742 N N . GLU B 1 30 ? 5.75 6.672 10.148 1 91.88 30 GLU B N 1
ATOM 1743 C CA . GLU B 1 30 ? 4.648 5.746 10.406 1 91.88 30 GLU B CA 1
ATOM 1744 C C . GLU B 1 30 ? 4.098 5.172 9.109 1 91.88 30 GLU B C 1
ATOM 1746 O O . GLU B 1 30 ? 3.402 4.152 9.117 1 91.88 30 GLU B O 1
ATOM 1751 N N . PHE B 1 31 ? 4.441 5.734 8.031 1 92.56 31 PHE B N 1
ATOM 1752 C CA . PHE B 1 31 ? 3.834 5.371 6.754 1 92.56 31 PHE B CA 1
ATOM 1753 C C . PHE B 1 31 ? 4.094 3.906 6.43 1 92.56 31 PHE B C 1
ATOM 1755 O O . PHE B 1 31 ? 3.156 3.141 6.195 1 92.56 31 PHE B O 1
ATOM 1762 N N . PRO B 1 32 ? 5.344 3.398 6.578 1 89.94 32 PRO B N 1
ATOM 1763 C CA . PRO B 1 32 ? 5.605 2.004 6.211 1 89.94 32 PRO B CA 1
ATOM 1764 C C . PRO B 1 32 ? 4.91 1.01 7.141 1 89.94 32 PRO B C 1
ATOM 1766 O O . PRO B 1 32 ? 4.773 -0.167 6.801 1 89.94 32 PRO B O 1
ATOM 1769 N N . VAL B 1 33 ? 4.527 1.498 8.25 1 90.38 33 VAL B N 1
ATOM 1770 C CA . VAL B 1 33 ? 3.85 0.629 9.211 1 90.38 33 VAL B CA 1
ATOM 1771 C C . VAL B 1 33 ? 2.379 0.485 8.828 1 90.38 33 VAL B C 1
ATOM 1773 O O . VAL B 1 33 ? 1.782 -0.577 9.016 1 90.38 33 VAL B O 1
ATOM 1776 N N . ASN B 1 34 ? 1.847 1.528 8.156 1 94.25 34 ASN B N 1
ATOM 1777 C CA . ASN B 1 34 ? 0.399 1.577 7.98 1 94.25 34 ASN B CA 1
ATOM 1778 C C . ASN B 1 34 ? 0.012 1.473 6.508 1 94.25 34 ASN B C 1
ATOM 1780 O O . ASN B 1 34 ? -1.126 1.127 6.184 1 94.25 34 ASN B O 1
ATOM 1784 N N . ALA B 1 35 ? 0.92 1.812 5.605 1 94.94 35 ALA B N 1
ATOM 1785 C CA . ALA B 1 35 ? 0.574 1.92 4.191 1 94.94 35 ALA B CA 1
ATOM 1786 C C . ALA B 1 35 ? 1.777 1.605 3.305 1 94.94 35 ALA B C 1
ATOM 1788 O O . ALA B 1 35 ? 2.906 1.512 3.793 1 94.94 35 ALA B O 1
ATOM 1789 N N . VAL B 1 36 ? 1.503 1.338 2.055 1 94.38 36 VAL B N 1
ATOM 1790 C CA . VAL B 1 36 ? 2.518 1.132 1.026 1 94.38 36 VAL B CA 1
ATOM 1791 C C . VAL B 1 36 ? 2.191 1.979 -0.2 1 94.38 36 VAL B C 1
ATOM 1793 O O . VAL B 1 36 ? 1.024 2.113 -0.577 1 94.38 36 VAL B O 1
ATOM 1796 N N . PRO B 1 37 ? 3.234 2.506 -0.796 1 95.38 37 PRO B N 1
ATOM 1797 C CA . PRO B 1 37 ? 2.963 3.236 -2.037 1 95.38 37 PRO B CA 1
ATOM 1798 C C . PRO B 1 37 ? 2.258 2.375 -3.084 1 95.38 37 PRO B C 1
ATOM 1800 O O . PRO B 1 37 ? 2.545 1.182 -3.203 1 95.38 37 PRO B O 1
ATOM 1803 N N . LYS B 1 38 ? 1.438 3.051 -3.848 1 94.19 38 LYS B N 1
ATOM 1804 C CA . LYS B 1 38 ? 0.608 2.346 -4.82 1 94.19 38 LYS B CA 1
ATOM 1805 C C . LYS B 1 38 ? 1.465 1.575 -5.82 1 94.19 38 LYS B C 1
ATOM 1807 O O . LYS B 1 38 ? 1.099 0.476 -6.242 1 94.19 38 LYS B O 1
ATOM 1812 N N . ASP B 1 39 ? 2.574 2.08 -6.215 1 95.69 39 ASP B N 1
ATOM 1813 C CA . ASP B 1 39 ? 3.434 1.448 -7.215 1 95.69 39 ASP B CA 1
ATOM 1814 C C . ASP B 1 39 ? 3.975 0.114 -6.703 1 95.69 39 ASP B C 1
ATOM 1816 O O . ASP B 1 39 ? 4.109 -0.84 -7.473 1 95.69 39 ASP B O 1
ATOM 1820 N N . GLN B 1 40 ? 4.27 0.081 -5.414 1 95.06 40 GLN B N 1
ATOM 1821 C CA . GLN B 1 40 ? 4.727 -1.171 -4.82 1 95.06 40 GLN B CA 1
ATOM 1822 C C . GLN B 1 40 ? 3.627 -2.227 -4.844 1 95.06 40 GLN B C 1
ATOM 1824 O O . GLN B 1 40 ? 3.871 -3.381 -5.199 1 95.06 40 GLN B O 1
ATOM 1829 N N . TYR B 1 41 ? 2.494 -1.796 -4.5 1 95.69 41 TYR B N 1
ATOM 1830 C CA . TYR B 1 41 ? 1.337 -2.682 -4.547 1 95.69 41 TYR B CA 1
ATOM 1831 C C . TYR B 1 41 ? 1.089 -3.178 -5.965 1 95.69 41 TYR B C 1
ATOM 1833 O O . TYR B 1 41 ? 0.85 -4.367 -6.184 1 95.69 41 TYR B O 1
ATOM 1841 N N . ASN B 1 42 ? 1.131 -2.354 -6.914 1 95.94 42 ASN B N 1
ATOM 1842 C CA . ASN B 1 42 ? 0.91 -2.715 -8.312 1 95.94 42 ASN B CA 1
ATOM 1843 C C . ASN B 1 42 ? 1.96 -3.705 -8.805 1 95.94 42 ASN B C 1
ATOM 1845 O O . ASN B 1 42 ? 1.646 -4.613 -9.578 1 95.94 42 ASN B O 1
ATOM 1849 N N . ASN B 1 43 ? 3.18 -3.459 -8.375 1 97.81 43 ASN B N 1
ATOM 1850 C CA . ASN B 1 43 ? 4.234 -4.395 -8.75 1 97.81 43 ASN B CA 1
ATOM 1851 C C . ASN B 1 43 ? 3.945 -5.801 -8.234 1 97.81 43 ASN B C 1
ATOM 1853 O O . ASN B 1 43 ? 4.031 -6.773 -8.984 1 97.81 43 ASN B O 1
ATOM 1857 N N . LEU B 1 44 ? 3.568 -5.871 -6.965 1 96 44 LEU B N 1
ATOM 1858 C CA . LEU B 1 44 ? 3.232 -7.168 -6.383 1 96 44 LEU B CA 1
ATOM 1859 C C . LEU B 1 44 ? 2.047 -7.797 -7.105 1 96 44 LEU B C 1
ATOM 1861 O O . LEU B 1 44 ? 2.033 -9.008 -7.348 1 96 44 LEU B O 1
ATOM 1865 N N . SER B 1 45 ? 1.084 -6.988 -7.422 1 95.75 45 SER B N 1
ATOM 1866 C CA . SER B 1 45 ? -0.086 -7.449 -8.164 1 95.75 45 SER B CA 1
ATOM 1867 C C . SER B 1 45 ? 0.311 -8.023 -9.523 1 95.75 45 SER B C 1
ATOM 1869 O O . SER B 1 45 ? -0.24 -9.039 -9.953 1 95.75 45 SER B O 1
ATOM 1871 N N . SER B 1 46 ? 1.241 -7.441 -10.156 1 97.69 46 SER B N 1
ATOM 1872 C CA . SER B 1 46 ? 1.733 -7.93 -11.438 1 97.69 46 SER B CA 1
ATOM 1873 C C . SER B 1 46 ? 2.43 -9.281 -11.289 1 97.69 46 SER B C 1
ATOM 1875 O O . SER B 1 46 ? 2.246 -10.172 -12.109 1 97.69 46 SER B O 1
ATOM 1877 N N . GLN B 1 47 ? 3.221 -9.359 -10.234 1 98 47 GLN B N 1
ATOM 1878 C CA . GLN B 1 47 ? 3.873 -10.641 -9.953 1 98 47 GLN B CA 1
ATOM 1879 C C . GLN B 1 47 ? 2.846 -11.75 -9.75 1 98 47 GLN B C 1
ATOM 1881 O O . GLN B 1 47 ? 2.984 -12.836 -10.312 1 98 47 GLN B O 1
ATOM 1886 N N . LEU B 1 48 ? 1.877 -11.469 -9.039 1 97.88 48 LEU B N 1
ATOM 1887 C CA . LEU B 1 48 ? 0.827 -12.445 -8.773 1 97.88 48 LEU B CA 1
ATOM 1888 C C . LEU B 1 48 ? 0.087 -12.812 -10.055 1 97.88 48 LEU B C 1
ATOM 1890 O O . LEU B 1 48 ? -0.213 -13.984 -10.289 1 97.88 48 LEU B O 1
ATOM 1894 N N . ALA B 1 49 ? -0.211 -11.82 -10.859 1 97.25 49 ALA B N 1
ATOM 1895 C CA . ALA B 1 49 ? -0.899 -12.062 -12.125 1 97.25 49 ALA B CA 1
ATOM 1896 C C . ALA B 1 49 ? -0.096 -13 -13.016 1 97.25 49 ALA B C 1
ATOM 1898 O O . ALA B 1 49 ? -0.653 -13.914 -13.625 1 97.25 49 ALA B O 1
ATOM 1899 N N . GLU B 1 50 ? 1.174 -12.805 -13.102 1 98.12 50 GLU B N 1
ATOM 1900 C CA . GLU B 1 50 ? 2.037 -13.672 -13.906 1 98.12 50 GLU B CA 1
ATOM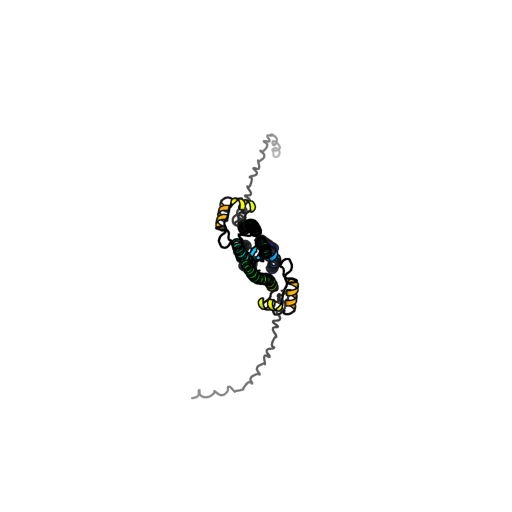 1901 C C . GLU B 1 50 ? 2.076 -15.086 -13.344 1 98.12 50 GLU B C 1
ATOM 1903 O O . GLU B 1 50 ? 2.025 -16.062 -14.102 1 98.12 50 GLU B O 1
ATOM 1908 N N . ALA B 1 51 ? 2.217 -15.164 -12.039 1 98.12 51 ALA B N 1
ATOM 1909 C CA . ALA B 1 51 ? 2.215 -16.469 -11.391 1 98.12 51 ALA B CA 1
ATOM 1910 C C . ALA B 1 51 ? 0.913 -17.219 -11.664 1 98.12 51 ALA B C 1
ATOM 1912 O O . ALA B 1 51 ? 0.931 -18.391 -12.047 1 98.12 51 ALA B O 1
ATOM 1913 N N . ASN B 1 52 ? -0.196 -16.531 -11.57 1 97.88 52 ASN B N 1
ATOM 1914 C CA . ASN B 1 52 ? -1.504 -17.141 -11.789 1 97.88 52 ASN B CA 1
ATOM 1915 C C . ASN B 1 52 ? -1.693 -17.562 -13.242 1 97.88 52 ASN B C 1
ATOM 1917 O O . ASN B 1 52 ? -2.287 -18.609 -13.508 1 97.88 52 ASN B O 1
ATOM 1921 N N . LYS B 1 53 ? -1.266 -16.75 -14.086 1 97.81 53 LYS B N 1
ATOM 1922 C CA . LYS B 1 53 ? -1.32 -17.094 -15.5 1 97.81 53 LYS B CA 1
ATOM 1923 C C . LYS B 1 53 ? -0.553 -18.391 -15.773 1 97.81 53 LYS B C 1
ATOM 1925 O O . LYS B 1 53 ? -1.042 -19.266 -16.484 1 97.81 53 LYS B O 1
ATOM 1930 N N . THR B 1 54 ? 0.625 -18.484 -15.203 1 98.25 54 THR B N 1
ATOM 1931 C CA . THR B 1 54 ? 1.443 -19.688 -15.383 1 98.25 54 THR B CA 1
ATOM 1932 C C . THR B 1 54 ? 0.767 -20.891 -14.75 1 98.25 54 THR B C 1
ATOM 1934 O O . THR B 1 54 ? 0.717 -21.969 -15.359 1 98.25 54 THR B O 1
ATOM 1937 N N . LEU B 1 55 ? 0.253 -20.75 -13.586 1 98.25 55 LEU B N 1
ATOM 1938 C CA . LEU B 1 55 ? -0.426 -21.828 -12.883 1 98.25 55 LEU B CA 1
ATOM 1939 C C . LEU B 1 55 ? -1.599 -22.359 -13.703 1 98.25 55 LEU B C 1
ATOM 1941 O O . LEU B 1 55 ? -1.828 -23.562 -13.766 1 98.25 55 LEU B O 1
ATOM 1945 N N . LYS B 1 56 ? -2.311 -21.453 -14.305 1 97.5 56 LYS B N 1
ATOM 1946 C CA . LYS B 1 56 ? -3.418 -21.859 -15.172 1 97.5 56 LYS B CA 1
ATOM 1947 C C . LYS B 1 56 ? -2.92 -22.656 -16.359 1 97.5 56 LYS B C 1
ATOM 1949 O O . LYS B 1 56 ? -3.518 -23.672 -16.734 1 97.5 56 LYS B O 1
ATOM 1954 N N . SER B 1 57 ? -1.879 -22.25 -16.953 1 97.75 57 SER B N 1
ATOM 1955 C CA . SER B 1 57 ? -1.271 -22.969 -18.062 1 97.75 57 SER B CA 1
ATOM 1956 C C . SER B 1 57 ? -0.819 -24.359 -17.641 1 97.75 57 SER B C 1
ATOM 1958 O O . SER B 1 57 ? -1.038 -25.344 -18.359 1 97.75 57 SER B O 1
ATOM 1960 N N . LEU B 1 58 ? -0.226 -24.453 -16.484 1 97.19 58 LEU B N 1
ATOM 1961 C CA . LEU B 1 58 ? 0.281 -25.734 -15.992 1 97.19 58 LEU B CA 1
ATOM 1962 C C . LEU B 1 58 ? -0.864 -26.703 -15.703 1 97.19 58 LEU B C 1
ATOM 1964 O O . LEU B 1 58 ? -0.717 -27.906 -15.867 1 97.19 58 LEU B O 1
ATOM 1968 N N . GLU B 1 59 ? -1.933 -26.156 -15.273 1 96.88 59 GLU B N 1
ATOM 1969 C CA . GLU B 1 59 ? -3.119 -26.984 -15.07 1 96.88 59 GLU B CA 1
ATOM 1970 C C . GLU B 1 59 ? -3.506 -27.719 -16.344 1 96.88 59 GLU B C 1
ATOM 1972 O O . GLU B 1 59 ? -3.779 -28.922 -16.328 1 96.88 59 GLU B O 1
ATOM 1977 N N . ALA B 1 60 ? -3.434 -27.031 -17.438 1 95.88 60 ALA B N 1
ATOM 1978 C CA . ALA B 1 60 ? -3.807 -27.594 -18.734 1 95.88 60 ALA B CA 1
ATOM 1979 C C . ALA B 1 60 ? -2.752 -28.578 -19.219 1 95.88 60 ALA B C 1
ATOM 1981 O O . ALA B 1 60 ? -3.078 -29.578 -19.875 1 95.88 60 ALA B O 1
ATOM 1982 N N . LYS B 1 61 ? -1.58 -28.422 -18.891 1 95.75 61 LYS B N 1
ATOM 1983 C CA . LYS B 1 61 ? -0.468 -29.203 -19.438 1 95.75 61 LYS B CA 1
ATOM 1984 C C . LYS B 1 61 ? -0.141 -30.391 -18.547 1 95.75 61 LYS B C 1
ATOM 1986 O O . LYS B 1 61 ? 0.708 -31.219 -18.906 1 95.75 61 LYS B O 1
ATOM 1991 N N . THR B 1 62 ? -0.81 -30.5 -17.438 1 96.19 62 THR B N 1
ATOM 1992 C CA . THR B 1 62 ? -0.488 -31.578 -16.516 1 96.19 62 THR B CA 1
ATOM 1993 C C . THR B 1 62 ? -1.746 -32.344 -16.125 1 96.19 62 THR B C 1
ATOM 1995 O O . THR B 1 62 ? -1.871 -32.812 -14.992 1 96.19 62 THR B O 1
ATOM 1998 N N . LYS B 1 63 ? -2.689 -32.469 -16.984 1 95.12 63 LYS B N 1
ATOM 1999 C CA . LYS B 1 63 ? -3.963 -33.125 -16.703 1 95.12 63 LYS B CA 1
ATOM 2000 C C . LYS B 1 63 ? -3.758 -34.594 -16.344 1 95.12 63 LYS B C 1
ATOM 2002 O O . LYS B 1 63 ? -4.59 -35.188 -15.648 1 95.12 63 LYS B O 1
ATOM 2007 N N . ASP B 1 64 ? -2.66 -35.188 -16.766 1 93.38 64 ASP B N 1
ATOM 2008 C CA . ASP B 1 64 ? -2.383 -36.594 -16.547 1 93.38 64 ASP B CA 1
ATOM 2009 C C . ASP B 1 64 ? -1.637 -36.812 -15.227 1 93.38 64 ASP B C 1
ATOM 2011 O O . ASP B 1 64 ? -1.226 -37.938 -14.922 1 93.38 64 ASP B O 1
ATOM 2015 N N . ASN B 1 65 ? -1.43 -35.812 -14.453 1 94.69 65 ASN B N 1
ATOM 2016 C CA . ASN B 1 65 ? -0.71 -35.875 -13.188 1 94.69 65 ASN B CA 1
ATOM 2017 C C . ASN B 1 65 ? -1.614 -35.531 -12.008 1 94.69 65 ASN B C 1
ATOM 2019 O O . ASN B 1 65 ? -1.688 -34.375 -11.594 1 94.69 65 ASN B O 1
ATOM 2023 N N . PRO B 1 66 ? -2.246 -36.5 -11.438 1 96.19 66 PRO B N 1
ATOM 2024 C CA . PRO B 1 66 ? -3.232 -36.25 -10.383 1 96.19 66 PRO B CA 1
ATOM 2025 C C . PRO B 1 66 ? -2.641 -35.531 -9.18 1 96.19 66 PRO B C 1
ATOM 2027 O O . PRO B 1 66 ? -3.336 -34.75 -8.531 1 96.19 66 PRO B O 1
ATOM 2030 N N . ASP B 1 67 ? -1.419 -35.719 -8.867 1 95.75 67 ASP B N 1
ATOM 2031 C CA . ASP B 1 67 ? -0.778 -35.062 -7.746 1 95.75 67 ASP B CA 1
ATOM 2032 C C . ASP B 1 67 ? -0.667 -33.531 -7.996 1 95.75 67 ASP B C 1
ATOM 2034 O O . ASP B 1 67 ? -0.958 -32.75 -7.113 1 95.75 67 ASP B O 1
ATOM 2038 N N . VAL B 1 68 ? -0.287 -33.219 -9.211 1 96.62 68 VAL B N 1
ATOM 2039 C CA . VAL B 1 68 ? -0.169 -31.812 -9.602 1 96.62 68 VAL B CA 1
ATOM 2040 C C . VAL B 1 68 ? -1.55 -31.156 -9.609 1 96.62 68 VAL B C 1
ATOM 2042 O O . VAL B 1 68 ? -1.726 -30.062 -9.086 1 96.62 68 VAL B O 1
ATOM 2045 N N . GLN B 1 69 ? -2.516 -31.859 -10.125 1 97.75 69 GLN B N 1
ATOM 2046 C CA . GLN B 1 69 ? -3.873 -31.328 -10.195 1 97.75 69 GLN B CA 1
ATOM 2047 C C . GLN B 1 69 ? -4.434 -31.062 -8.805 1 97.75 69 GLN B C 1
ATOM 2049 O O . GLN B 1 69 ? -5.133 -30.078 -8.586 1 97.75 69 GLN B O 1
ATOM 2054 N N . LYS B 1 70 ? -4.137 -31.875 -7.883 1 97.81 70 LYS B N 1
ATOM 2055 C CA . LYS B 1 70 ? -4.586 -31.688 -6.508 1 97.81 70 LYS B CA 1
ATOM 2056 C C . LYS B 1 70 ? -3.945 -30.453 -5.883 1 97.81 70 LYS B C 1
ATOM 2058 O O . LYS B 1 70 ? -4.621 -29.672 -5.211 1 97.81 70 LYS B O 1
ATOM 2063 N N . GLU B 1 71 ? -2.607 -30.297 -6.086 1 97.62 71 GLU B N 1
ATOM 2064 C CA . GLU B 1 71 ? -1.912 -29.125 -5.547 1 97.62 71 GLU B CA 1
ATOM 2065 C C . GLU B 1 71 ? -2.484 -27.828 -6.113 1 97.62 71 GLU B C 1
ATOM 2067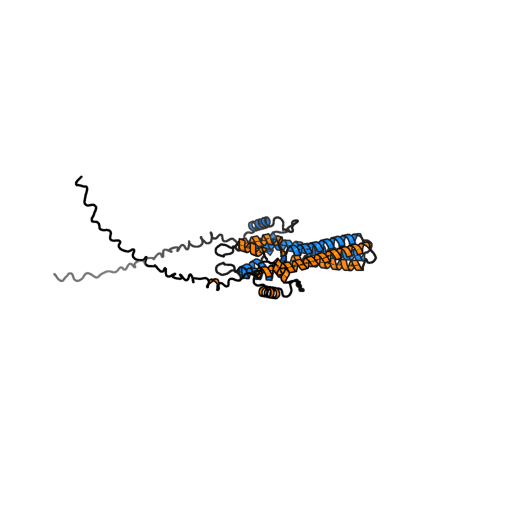 O O . GLU B 1 71 ? -2.631 -26.844 -5.395 1 97.62 71 GLU B O 1
ATOM 2072 N N . LEU B 1 72 ? -2.824 -27.859 -7.387 1 98.19 72 LEU B N 1
ATOM 2073 C CA . LEU B 1 72 ? -3.396 -26.688 -8.039 1 98.19 72 LEU B CA 1
ATOM 2074 C C . LEU B 1 72 ? -4.793 -26.406 -7.5 1 98.19 72 LEU B C 1
ATOM 2076 O O . LEU B 1 72 ? -5.16 -25.234 -7.305 1 98.19 72 LEU B O 1
ATOM 2080 N N . ALA B 1 73 ? -5.559 -27.422 -7.262 1 98.06 73 ALA B N 1
ATOM 2081 C CA . ALA B 1 73 ? -6.891 -27.25 -6.68 1 98.06 73 ALA B CA 1
ATOM 2082 C C . ALA B 1 73 ? -6.801 -26.656 -5.277 1 98.06 73 ALA B C 1
ATOM 2084 O O . ALA B 1 73 ? -7.59 -25.781 -4.918 1 98.06 73 ALA B O 1
ATOM 2085 N N . ASP B 1 74 ? -5.812 -27.188 -4.52 1 98.19 74 ASP B N 1
ATOM 2086 C CA . ASP B 1 74 ? -5.594 -26.656 -3.178 1 98.19 74 ASP B CA 1
ATOM 2087 C C . ASP B 1 74 ? -5.223 -25.172 -3.223 1 98.19 74 ASP B C 1
ATOM 2089 O O . ASP B 1 74 ? -5.723 -24.375 -2.422 1 98.19 74 ASP B O 1
ATOM 2093 N N . LEU B 1 75 ? -4.336 -24.797 -4.137 1 98.38 75 LEU B N 1
ATOM 2094 C CA . LEU B 1 75 ? -3.938 -23.406 -4.293 1 98.38 75 LEU B CA 1
ATOM 2095 C C . LEU B 1 75 ? -5.137 -22.547 -4.66 1 98.38 75 LEU B C 1
ATOM 2097 O O . LEU B 1 75 ? -5.285 -21.438 -4.141 1 98.38 75 LEU B O 1
ATOM 2101 N N . LYS B 1 76 ? -5.922 -23.031 -5.566 1 97.69 76 LYS B N 1
ATOM 2102 C CA . LYS B 1 76 ? -7.098 -22.281 -6 1 97.69 76 LYS B CA 1
ATOM 2103 C C . LYS B 1 76 ? -8.023 -21.984 -4.824 1 97.69 76 LYS B C 1
ATOM 2105 O O . LYS B 1 76 ? -8.531 -20.859 -4.695 1 97.69 76 LYS B O 1
ATOM 2110 N N . GLU B 1 77 ? -8.234 -22.938 -3.975 1 98.06 77 GLU B N 1
ATOM 2111 C CA . GLU B 1 77 ? -9.086 -22.75 -2.803 1 98.06 77 GLU B CA 1
ATOM 2112 C C . GLU B 1 77 ? -8.5 -21.688 -1.874 1 98.06 77 GLU B C 1
ATOM 2114 O O . GLU B 1 77 ? -9.227 -20.797 -1.408 1 98.06 77 GLU B O 1
ATOM 2119 N N . LYS B 1 78 ? -7.199 -21.797 -1.66 1 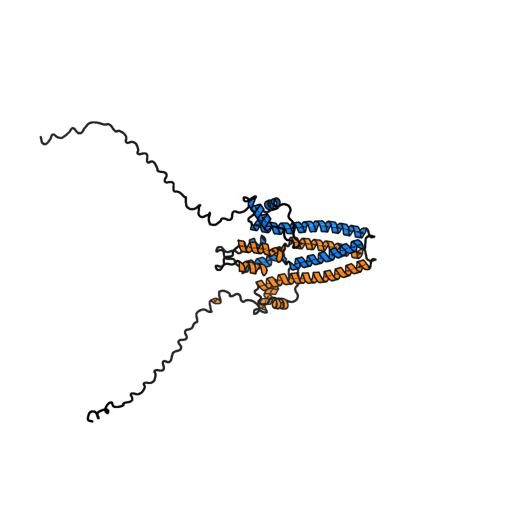97.62 78 LYS B N 1
ATOM 2120 C CA . LYS B 1 78 ? -6.535 -20.828 -0.807 1 97.62 78 LYS B CA 1
ATOM 2121 C C . LYS B 1 78 ? -6.59 -19.422 -1.426 1 97.62 78 LYS B C 1
ATOM 2123 O O . LYS B 1 78 ? -6.859 -18.453 -0.731 1 97.62 78 LYS B O 1
ATOM 2128 N N . ALA B 1 79 ? -6.348 -19.344 -2.697 1 97.19 79 ALA B N 1
ATOM 2129 C CA . ALA B 1 79 ? -6.352 -18.078 -3.416 1 97.19 79 ALA B CA 1
ATOM 2130 C C . ALA B 1 79 ? -7.734 -17.422 -3.383 1 97.19 79 ALA B C 1
ATOM 2132 O O . ALA B 1 79 ? -7.855 -16.219 -3.199 1 97.19 79 ALA B O 1
ATOM 2133 N N . ASP B 1 80 ? -8.781 -18.25 -3.604 1 97.31 80 ASP B N 1
ATOM 2134 C CA . ASP B 1 80 ? -10.148 -17.734 -3.566 1 97.31 80 ASP B CA 1
ATOM 2135 C C . ASP B 1 80 ? -10.469 -17.125 -2.205 1 97.31 80 ASP B C 1
ATOM 2137 O O . ASP B 1 80 ? -11.086 -16.062 -2.125 1 97.31 80 ASP B O 1
ATOM 2141 N N . ALA B 1 81 ? -10.016 -17.781 -1.138 1 97.88 81 ALA B N 1
ATOM 2142 C CA . ALA B 1 81 ? -10.25 -17.266 0.214 1 97.88 81 ALA B CA 1
ATOM 2143 C C . ALA B 1 81 ? -9.516 -15.953 0.442 1 97.88 81 ALA B C 1
ATOM 2145 O O . ALA B 1 81 ? -10.094 -15 0.98 1 97.88 81 ALA B O 1
ATOM 2146 N N . LEU B 1 82 ? -8.242 -15.891 0.032 1 97.44 82 LEU B N 1
ATOM 2147 C CA . LEU B 1 82 ? -7.438 -14.688 0.211 1 97.44 82 LEU B CA 1
ATOM 2148 C C . LEU B 1 82 ? -7.973 -13.547 -0.649 1 97.44 82 LEU B C 1
ATOM 2150 O O . LEU B 1 82 ? -7.941 -12.383 -0.236 1 97.44 82 LEU B O 1
ATOM 2154 N N . GLU B 1 83 ? -8.438 -13.852 -1.847 1 95.88 83 GLU B N 1
ATOM 2155 C CA . GLU B 1 83 ? -9.016 -12.836 -2.719 1 95.88 83 GLU B CA 1
ATOM 2156 C C . GLU B 1 83 ? -10.281 -12.242 -2.1 1 95.88 83 GLU B C 1
ATOM 2158 O O . GLU B 1 83 ? -10.492 -11.023 -2.17 1 95.88 83 GLU B O 1
ATOM 2163 N N . LYS B 1 84 ? -11.109 -13.094 -1.544 1 96.5 84 LYS B N 1
ATOM 2164 C CA . LYS B 1 84 ? -12.297 -12.609 -0.853 1 96.5 84 LYS B CA 1
ATOM 2165 C C . LYS B 1 84 ? -11.922 -11.695 0.31 1 96.5 84 LYS B C 1
ATOM 2167 O O . LYS B 1 84 ? -12.523 -10.633 0.487 1 96.5 84 LYS B O 1
ATOM 2172 N N . GLU B 1 85 ? -10.93 -12.117 1.049 1 97.31 85 GLU B N 1
ATOM 2173 C CA . GLU B 1 85 ? -10.445 -11.297 2.156 1 97.31 85 GLU B CA 1
ATOM 2174 C C . GLU B 1 85 ? -9.922 -9.945 1.659 1 97.31 85 GLU B C 1
ATOM 2176 O O . GLU B 1 85 ? -10.195 -8.914 2.268 1 97.31 85 GLU B O 1
ATOM 2181 N N . ASN B 1 86 ? -9.188 -9.977 0.588 1 95.69 86 ASN B N 1
ATOM 2182 C CA . ASN B 1 86 ? -8.625 -8.742 0.04 1 95.69 86 ASN B CA 1
ATOM 2183 C C . ASN B 1 86 ? -9.719 -7.777 -0.404 1 95.69 86 ASN B C 1
ATOM 2185 O O . ASN B 1 86 ? -9.609 -6.566 -0.189 1 95.69 86 ASN B O 1
ATOM 2189 N N . LYS B 1 87 ? -10.742 -8.32 -1.015 1 95.12 87 LYS B N 1
ATOM 2190 C CA . LYS B 1 87 ? -11.891 -7.508 -1.411 1 95.12 87 LYS B CA 1
ATOM 2191 C C . LYS B 1 87 ? -12.539 -6.848 -0.199 1 95.12 87 LYS B C 1
ATOM 2193 O O . LYS B 1 87 ? -12.859 -5.656 -0.231 1 95.12 87 LYS B O 1
ATOM 2198 N N . ASP B 1 88 ? -12.672 -7.605 0.849 1 95.56 88 ASP B N 1
ATOM 2199 C CA . ASP B 1 88 ? -13.258 -7.074 2.08 1 95.56 88 ASP B CA 1
ATOM 2200 C C . ASP B 1 88 ? -12.375 -5.984 2.678 1 95.56 88 ASP B C 1
ATOM 2202 O O . ASP B 1 88 ? -12.875 -4.953 3.137 1 95.56 88 ASP B O 1
ATOM 2206 N N . LEU B 1 89 ? -11.07 -6.25 2.674 1 95.06 89 LEU B N 1
ATOM 2207 C CA . LEU B 1 89 ? -10.125 -5.27 3.195 1 95.06 89 LEU B CA 1
ATOM 2208 C C . LEU B 1 89 ? -10.211 -3.963 2.414 1 95.06 89 LEU B C 1
ATOM 2210 O O . LEU B 1 89 ? -10.219 -2.879 3.006 1 95.06 89 LEU B O 1
ATOM 2214 N N . LYS B 1 90 ? -10.305 -4.066 1.152 1 93.81 90 LYS B N 1
ATOM 2215 C CA . LYS B 1 90 ? -10.414 -2.896 0.287 1 93.81 90 LYS B CA 1
ATOM 2216 C C . LYS B 1 90 ? -11.688 -2.111 0.587 1 93.81 90 LYS B C 1
ATOM 2218 O O . LYS B 1 90 ? -11.641 -0.895 0.783 1 93.81 90 LYS B O 1
ATOM 2223 N N . ILE B 1 91 ? -12.734 -2.824 0.657 1 95.25 91 ILE B N 1
ATOM 2224 C CA . ILE B 1 91 ? -14.031 -2.197 0.91 1 95.25 91 ILE B CA 1
ATOM 2225 C C . ILE B 1 91 ? -14.039 -1.564 2.299 1 95.25 91 ILE B C 1
ATOM 2227 O O . ILE B 1 91 ? -14.383 -0.39 2.451 1 95.25 91 ILE B O 1
ATOM 2231 N N . ASN B 1 92 ? -13.602 -2.271 3.281 1 94.38 92 ASN B N 1
ATOM 2232 C CA . ASN B 1 92 ? -13.648 -1.795 4.66 1 94.38 92 ASN B CA 1
ATOM 2233 C C . ASN B 1 92 ? -12.766 -0.564 4.855 1 94.38 92 ASN B C 1
ATOM 2235 O O . ASN B 1 92 ? -13.141 0.365 5.57 1 94.38 92 ASN B O 1
ATOM 2239 N N . SER B 1 93 ? -11.656 -0.625 4.223 1 92.81 93 SER B N 1
ATOM 2240 C CA . SER B 1 93 ? -10.734 0.5 4.348 1 92.81 93 SER B CA 1
ATOM 2241 C C . SER B 1 93 ? -11.344 1.78 3.789 1 92.81 93 SER B C 1
ATOM 2243 O O . SER B 1 93 ? -11.336 2.818 4.453 1 92.81 93 SER B O 1
ATOM 2245 N N . GLN B 1 94 ? -11.883 1.737 2.641 1 91.94 94 GLN B N 1
ATOM 2246 C CA . GLN B 1 94 ? -12.477 2.898 1.983 1 91.94 94 GLN B CA 1
ATOM 2247 C C . GLN B 1 94 ? -13.734 3.359 2.705 1 91.94 94 GLN B C 1
ATOM 2249 O O . GLN B 1 94 ? -13.922 4.555 2.938 1 91.94 94 GLN B O 1
ATOM 2254 N N . VAL B 1 95 ? -14.539 2.459 3.121 1 95.44 95 VAL B N 1
ATOM 2255 C CA . VAL B 1 95 ? -15.828 2.785 3.727 1 95.44 95 VAL B CA 1
ATOM 2256 C C . VAL B 1 95 ? -15.609 3.363 5.121 1 95.44 95 VAL B C 1
ATOM 2258 O O . VAL B 1 95 ? -16.25 4.348 5.5 1 95.44 95 VAL B O 1
ATOM 2261 N N . SER B 1 96 ? -14.711 2.754 5.855 1 93.69 96 SER B N 1
ATOM 2262 C CA . SER B 1 96 ? -14.406 3.27 7.188 1 93.69 96 SER B CA 1
ATOM 2263 C C . SER B 1 96 ? -13.898 4.707 7.121 1 93.69 96 SER B C 1
ATOM 2265 O O . SER B 1 96 ? -14.312 5.551 7.918 1 93.69 96 SER B O 1
ATOM 2267 N N . ALA B 1 97 ? -13.062 4.98 6.172 1 90.44 97 ALA B N 1
ATOM 2268 C CA . ALA B 1 97 ? -12.539 6.336 6 1 90.44 97 ALA B CA 1
ATOM 2269 C C . ALA B 1 97 ? -13.656 7.316 5.664 1 90.44 97 ALA B C 1
ATOM 2271 O O . ALA B 1 97 ? -13.719 8.414 6.227 1 90.44 97 ALA B O 1
ATOM 2272 N N . ALA B 1 98 ? -14.531 6.91 4.812 1 91.94 98 ALA B N 1
ATOM 2273 C CA . ALA B 1 98 ? -15.641 7.766 4.391 1 91.94 98 ALA B CA 1
ATOM 2274 C C . ALA B 1 98 ? -16.609 8.023 5.547 1 91.94 98 ALA B C 1
ATOM 2276 O O . ALA B 1 98 ? -17.062 9.148 5.734 1 91.94 98 ALA B O 1
ATOM 2277 N N . LEU B 1 99 ? -16.875 6.984 6.312 1 94.62 99 LEU B N 1
ATOM 2278 C CA . LEU B 1 99 ? -17.781 7.102 7.449 1 94.62 99 LEU B CA 1
ATOM 2279 C C . LEU B 1 99 ? -17.172 7.977 8.539 1 94.62 99 LEU B C 1
ATOM 2281 O O . LEU B 1 99 ? -17.875 8.781 9.156 1 94.62 99 LEU B O 1
ATOM 2285 N N . GLN B 1 100 ? -15.922 7.809 8.75 1 90.56 100 GLN B N 1
ATOM 2286 C CA . GLN B 1 100 ? -15.227 8.664 9.703 1 90.56 100 GLN B CA 1
ATOM 2287 C C . GLN B 1 100 ? -15.305 10.133 9.289 1 90.56 100 GLN B C 1
ATOM 2289 O O . GLN B 1 100 ? -15.617 11 10.109 1 90.56 100 GLN B O 1
ATOM 2294 N N . SER B 1 101 ? -15.07 10.367 8.055 1 87.38 101 SER B N 1
ATOM 2295 C CA . SER B 1 101 ? -15.102 11.727 7.523 1 87.38 101 SER B CA 1
ATOM 2296 C C . SER B 1 101 ? -16.5 12.32 7.617 1 87.38 101 SER B C 1
ATOM 2298 O O . SER B 1 101 ? -16.672 13.531 7.777 1 87.38 101 SER B O 1
ATOM 2300 N N . ALA B 1 102 ? -17.438 11.43 7.582 1 90.62 102 ALA B N 1
ATOM 2301 C CA . ALA B 1 102 ? -18.828 11.867 7.645 1 90.62 102 ALA B CA 1
ATOM 2302 C C . ALA B 1 102 ? -19.281 12.047 9.086 1 90.62 102 ALA B C 1
ATOM 2304 O O . ALA B 1 102 ? -20.391 12.531 9.344 1 90.62 102 ALA B O 1
ATOM 2305 N N . GLY B 1 103 ? -18.484 11.641 10.008 1 90.88 103 GLY B N 1
ATOM 2306 C CA . GLY B 1 103 ? -18.781 11.859 11.414 1 90.88 103 GLY B CA 1
ATOM 2307 C C . GLY B 1 103 ? -19.562 10.719 12.039 1 90.88 103 GLY B C 1
ATOM 2308 O O . GLY B 1 103 ? -20.312 10.922 12.992 1 90.88 103 GLY B O 1
ATOM 2309 N N . ALA B 1 104 ? -19.375 9.523 11.477 1 95.25 104 ALA B N 1
ATOM 2310 C CA . ALA B 1 104 ? -20.062 8.375 12.055 1 95.25 104 ALA B CA 1
ATOM 2311 C C . ALA B 1 104 ? -19.578 8.102 13.477 1 95.25 104 ALA B C 1
ATOM 2313 O O . ALA B 1 104 ? -18.375 8.102 13.734 1 95.25 104 ALA B O 1
ATOM 2314 N N . LYS B 1 105 ? -20.531 7.902 14.398 1 94.69 105 LYS B N 1
ATOM 2315 C CA . LYS B 1 105 ? -20.203 7.664 15.797 1 94.69 105 LYS B CA 1
ATOM 2316 C C . LYS B 1 105 ? -19.828 6.207 16.031 1 94.69 105 LYS B C 1
ATOM 2318 O O . LYS B 1 105 ? -19.109 5.895 16.984 1 94.69 105 LYS B O 1
ATOM 2323 N N . ASP B 1 106 ? -20.375 5.34 15.195 1 96.06 106 ASP B N 1
ATOM 2324 C CA . ASP B 1 106 ? -20.125 3.9 15.242 1 96.06 106 ASP B CA 1
ATOM 2325 C C . ASP B 1 106 ? -19.875 3.342 13.844 1 96.06 106 ASP B C 1
ATOM 2327 O O . ASP B 1 106 ? -20.828 3.018 13.125 1 96.06 106 ASP B O 1
ATOM 2331 N N . ILE B 1 107 ? -18.672 3.135 13.57 1 94.5 107 ILE B N 1
ATOM 2332 C CA . ILE B 1 107 ? -18.266 2.77 12.219 1 94.5 107 ILE B CA 1
ATOM 2333 C C . ILE B 1 107 ? -18.781 1.366 11.891 1 94.5 107 ILE B C 1
ATOM 2335 O O . ILE B 1 107 ? -19.297 1.126 10.797 1 94.5 107 ILE B O 1
ATOM 2339 N N . ASP B 1 108 ? -18.688 0.492 12.875 1 94.69 108 ASP B N 1
ATOM 2340 C CA . ASP B 1 108 ? -19.094 -0.89 12.648 1 94.69 108 ASP B CA 1
ATOM 2341 C C . ASP B 1 108 ? -20.594 -0.976 12.352 1 94.69 108 ASP B C 1
ATOM 2343 O O . ASP B 1 108 ? -21.016 -1.696 11.445 1 94.69 108 ASP B O 1
ATOM 2347 N N . TYR B 1 109 ? -21.344 -0.237 13.148 1 96.56 109 TYR B N 1
ATOM 2348 C CA . TYR B 1 109 ? -22.797 -0.223 12.945 1 96.56 109 TYR B CA 1
ATOM 2349 C C . TYR B 1 109 ? -23.141 0.36 11.578 1 96.56 109 TYR B C 1
ATOM 2351 O O . TYR B 1 109 ? -23.969 -0.195 10.859 1 96.56 109 TYR B O 1
ATOM 2359 N N . ALA B 1 110 ? -22.5 1.471 11.234 1 96.88 110 ALA B N 1
ATOM 2360 C CA . ALA B 1 110 ? -22.766 2.125 9.953 1 96.88 110 ALA B CA 1
ATOM 2361 C C . ALA B 1 110 ? -22.391 1.21 8.781 1 96.88 110 ALA B C 1
ATOM 2363 O O . ALA B 1 110 ? -23.109 1.164 7.777 1 96.88 110 ALA B O 1
ATOM 2364 N N . LEU B 1 111 ? -21.312 0.458 8.922 1 95.25 111 LEU B N 1
ATOM 2365 C CA . LEU B 1 111 ? -20.891 -0.501 7.906 1 95.25 111 LEU B CA 1
ATOM 2366 C C . LEU B 1 111 ? -21.953 -1.589 7.715 1 95.25 111 LEU B C 1
ATOM 2368 O O . LEU B 1 111 ? -22.266 -1.961 6.582 1 95.25 111 LEU B O 1
ATOM 2372 N N . PHE B 1 112 ? -22.453 -2.033 8.82 1 95.94 112 PHE B N 1
ATOM 2373 C CA . PHE B 1 112 ? -23.5 -3.053 8.789 1 95.94 112 PHE B CA 1
ATOM 2374 C C . PHE B 1 112 ? -24.734 -2.541 8.062 1 95.94 112 PHE B C 1
ATOM 2376 O O . PHE B 1 112 ? -25.312 -3.248 7.238 1 95.94 112 PHE B O 1
ATOM 2383 N N . LYS B 1 113 ? -25.078 -1.317 8.211 1 96.69 113 LYS B N 1
ATOM 2384 C CA . LYS B 1 113 ? -26.266 -0.712 7.625 1 96.69 113 LYS B CA 1
ATOM 2385 C C . LYS B 1 113 ? -26.094 -0.501 6.125 1 96.69 113 LYS B C 1
ATOM 2387 O O . LYS B 1 113 ? -27.062 -0.539 5.367 1 96.69 113 LYS B O 1
ATOM 2392 N N . LEU B 1 114 ? -24.938 -0.303 5.73 1 96.56 114 LEU B N 1
ATOM 2393 C CA . LEU B 1 114 ? -24.688 -0.098 4.309 1 96.56 114 LEU B CA 1
ATOM 2394 C C . LEU B 1 114 ? -24.875 -1.393 3.527 1 96.56 114 LEU B C 1
ATOM 2396 O O . LEU B 1 114 ? -25.188 -1.361 2.336 1 96.56 114 LEU B O 1
ATOM 2400 N N . GLY B 1 115 ? -24.594 -2.551 4.141 1 94.62 115 GLY B N 1
ATOM 2401 C CA . GLY B 1 115 ? -24.766 -3.838 3.488 1 94.62 115 GLY B CA 1
ATOM 2402 C C . GLY B 1 115 ? -23.656 -4.168 2.51 1 94.62 115 GLY B C 1
ATOM 2403 O O . GLY B 1 115 ? -22.5 -3.828 2.744 1 94.62 115 GLY B O 1
ATOM 2404 N N . GLU B 1 116 ? -24.094 -4.918 1.464 1 93.06 116 GLU B N 1
ATOM 2405 C CA . GLU B 1 116 ? -23.094 -5.387 0.503 1 93.06 116 GLU B CA 1
ATOM 2406 C C . GLU B 1 116 ? -22.672 -4.266 -0.443 1 93.06 116 GLU B C 1
ATOM 2408 O O . GLU B 1 116 ? -23.516 -3.537 -0.967 1 93.06 116 GLU B O 1
ATOM 2413 N N . LEU B 1 117 ? -21.453 -4.137 -0.564 1 96.62 117 LEU B N 1
ATOM 2414 C CA . LEU B 1 117 ? -20.859 -3.119 -1.425 1 96.62 117 LEU B CA 1
ATOM 2415 C C . LEU B 1 117 ? -20.031 -3.758 -2.535 1 96.62 117 LEU B C 1
ATOM 2417 O O . LEU B 1 117 ? -19.625 -4.918 -2.424 1 96.62 117 LEU B O 1
ATOM 2421 N N . GLU B 1 118 ? -19.875 -2.977 -3.625 1 96.12 118 GLU B N 1
ATOM 2422 C CA . GLU B 1 118 ? -19.141 -3.486 -4.777 1 96.12 118 GLU B CA 1
ATOM 2423 C C . GLU B 1 118 ? -17.953 -2.576 -5.121 1 96.12 118 GLU B C 1
ATOM 2425 O O . GLU B 1 118 ? -18.031 -1.362 -4.922 1 96.12 118 GLU B O 1
ATOM 2430 N N . LEU B 1 119 ? -16.984 -3.24 -5.652 1 95.31 119 LEU B N 1
ATOM 2431 C CA . LEU B 1 119 ? -15.82 -2.502 -6.145 1 95.31 119 LEU B CA 1
ATOM 2432 C C . LEU B 1 119 ? -15.914 -2.279 -7.648 1 95.31 119 LEU B C 1
ATOM 2434 O O . LEU B 1 119 ? -16.469 -3.113 -8.375 1 95.31 119 LEU B O 1
ATOM 2438 N N . ASP B 1 120 ? -15.344 -1.165 -8.102 1 93.44 120 ASP B N 1
ATOM 2439 C CA . ASP B 1 120 ? -15.227 -0.953 -9.539 1 93.44 120 ASP B CA 1
ATOM 2440 C C . ASP B 1 120 ? -13.891 -1.482 -10.07 1 93.44 120 ASP B C 1
ATOM 2442 O O . ASP B 1 120 ? -13.133 -2.113 -9.328 1 93.44 120 ASP B O 1
ATOM 2446 N N . LYS B 1 121 ? -13.602 -1.206 -11.344 1 88.88 121 LYS B N 1
ATOM 2447 C CA . LYS B 1 121 ? -12.43 -1.76 -12.008 1 88.88 121 LYS B CA 1
ATOM 2448 C C . LYS B 1 121 ? -11.141 -1.195 -11.414 1 88.88 121 LYS B C 1
ATOM 2450 O O . LYS B 1 121 ? -10.094 -1.836 -11.469 1 88.88 121 LYS B O 1
ATOM 2455 N N . ASP B 1 122 ? -11.266 -0.063 -10.758 1 84.56 122 ASP B N 1
ATOM 2456 C CA . ASP B 1 122 ? -10.094 0.599 -10.195 1 84.56 122 ASP B CA 1
ATOM 2457 C C . ASP B 1 122 ? -9.93 0.262 -8.719 1 84.56 122 ASP B C 1
ATOM 2459 O O . ASP B 1 122 ? -9.023 0.77 -8.055 1 84.56 122 ASP B O 1
ATOM 2463 N N . GLY B 1 123 ? -10.812 -0.518 -8.219 1 88.25 123 GLY B N 1
ATOM 2464 C CA . GLY B 1 123 ? -10.703 -0.941 -6.832 1 88.25 123 GLY B CA 1
ATOM 2465 C C . GLY B 1 123 ? -11.383 0.009 -5.863 1 88.25 123 GLY B C 1
ATOM 2466 O O . GLY B 1 123 ? -11.156 -0.063 -4.652 1 88.25 123 GLY B O 1
ATOM 2467 N N . ASN B 1 124 ? -12.188 0.88 -6.379 1 91 124 ASN B N 1
ATOM 2468 C CA . ASN B 1 124 ? -12.953 1.801 -5.543 1 91 124 ASN B CA 1
ATOM 2469 C C . ASN B 1 124 ? -14.359 1.282 -5.273 1 91 124 ASN B C 1
ATOM 2471 O O . ASN B 1 124 ? -14.953 0.626 -6.133 1 91 124 ASN B O 1
ATOM 2475 N N . VAL B 1 125 ? -14.82 1.658 -4.082 1 95.38 125 VAL B N 1
ATOM 2476 C CA . VAL B 1 125 ? -16.188 1.272 -3.758 1 95.38 125 VAL B CA 1
ATOM 2477 C C . VAL B 1 125 ? -17.172 2.076 -4.609 1 95.38 125 VAL B C 1
ATOM 2479 O O . VAL B 1 125 ? -17.125 3.309 -4.633 1 95.38 125 VAL B O 1
ATOM 2482 N N . LYS B 1 126 ? -18.062 1.368 -5.289 1 96.31 126 LYS B N 1
ATOM 2483 C CA . LYS B 1 126 ? -19.031 2.02 -6.172 1 96.31 126 LYS B CA 1
ATOM 2484 C C . LYS B 1 126 ? -20.016 2.873 -5.379 1 96.31 126 LYS B C 1
ATOM 2486 O O . LYS B 1 126 ? -20.594 2.406 -4.398 1 96.31 126 LYS B O 1
ATOM 2491 N N . ASP B 1 127 ? -20.141 4.18 -5.789 1 95.69 127 ASP B N 1
ATOM 2492 C CA . ASP B 1 127 ? -21.141 5.105 -5.277 1 95.69 127 ASP B CA 1
ATOM 2493 C C . ASP B 1 127 ? -20.969 5.328 -3.777 1 95.69 127 ASP B C 1
ATOM 2495 O O . ASP B 1 127 ? -21.953 5.504 -3.055 1 95.69 127 ASP B O 1
ATOM 2499 N N . LEU B 1 128 ? -19.797 5.258 -3.314 1 94.88 128 LEU B N 1
ATOM 2500 C CA . LEU B 1 128 ? -19.516 5.316 -1.885 1 94.88 128 LEU B CA 1
ATOM 2501 C C . LEU B 1 128 ? -20.031 6.617 -1.281 1 94.88 128 LEU B C 1
ATOM 2503 O O . LEU B 1 128 ? -20.734 6.602 -0.268 1 94.88 128 LEU B O 1
ATOM 2507 N N . GLU B 1 129 ? -19.703 7.738 -1.879 1 92.62 129 GLU B N 1
ATOM 2508 C CA . GLU B 1 129 ? -20.109 9.031 -1.331 1 92.62 129 GLU B CA 1
ATOM 2509 C C . GLU B 1 129 ? -21.625 9.141 -1.23 1 92.62 129 GLU B C 1
ATOM 2511 O O . GLU B 1 129 ? -22.156 9.594 -0.213 1 92.62 129 GLU B O 1
ATOM 2516 N N . SER B 1 130 ? -22.297 8.766 -2.277 1 96.44 130 SER B N 1
ATOM 2517 C CA . SER B 1 130 ? -23.75 8.812 -2.285 1 96.44 130 SER B CA 1
ATOM 2518 C C . SER B 1 130 ? -24.344 7.875 -1.23 1 96.44 130 SER B C 1
ATOM 2520 O O . SER B 1 130 ? -25.297 8.234 -0.539 1 96.44 130 SER B O 1
ATOM 2522 N N . LYS B 1 131 ? -23.766 6.715 -1.086 1 97.19 131 LYS B N 1
ATOM 2523 C CA . LYS B 1 131 ? -24.234 5.738 -0.113 1 97.19 131 LYS B CA 1
ATOM 2524 C C . LYS B 1 131 ? -24.062 6.25 1.313 1 97.19 131 LYS B C 1
ATOM 2526 O O . LYS B 1 131 ? -24.953 6.09 2.15 1 97.19 131 LYS B O 1
ATOM 2531 N N . VAL B 1 132 ? -23 6.875 1.566 1 96.31 132 VAL B N 1
ATOM 2532 C CA . VAL B 1 132 ? -22.734 7.414 2.896 1 96.31 132 VAL B CA 1
ATOM 2533 C C . VAL B 1 132 ? -23.688 8.57 3.182 1 96.31 132 VAL B C 1
ATOM 2535 O O . VAL B 1 132 ? -24.219 8.695 4.289 1 96.31 132 VAL B O 1
ATOM 2538 N N . LYS B 1 133 ? -23.859 9.422 2.189 1 95.44 133 LYS B N 1
ATOM 2539 C CA . LYS B 1 133 ? -24.812 10.523 2.336 1 95.44 133 LYS B CA 1
ATOM 2540 C C . LYS B 1 133 ? -26.219 10.008 2.641 1 95.44 133 LYS B C 1
ATOM 2542 O O . LYS B 1 133 ? -26.891 10.539 3.525 1 95.44 133 LYS B O 1
ATOM 2547 N N . ASP B 1 134 ? -26.609 8.992 1.886 1 97.56 134 ASP B N 1
ATOM 2548 C CA . ASP B 1 134 ? -27.938 8.398 2.092 1 97.56 134 ASP B CA 1
ATOM 2549 C C . ASP B 1 134 ? -28.047 7.773 3.482 1 97.56 134 ASP B C 1
ATOM 2551 O O . ASP B 1 134 ? -29.078 7.891 4.137 1 97.56 134 ASP B O 1
ATOM 2555 N N . LEU B 1 135 ? -27.016 7.125 3.908 1 97.75 135 LEU B N 1
ATOM 2556 C CA . LEU B 1 135 ? -27.016 6.52 5.234 1 97.75 135 LEU B CA 1
ATOM 2557 C C . LEU B 1 135 ? -27.141 7.578 6.32 1 97.75 135 LEU B C 1
ATOM 2559 O O . LEU B 1 135 ? -27.922 7.414 7.266 1 97.75 135 LEU B O 1
ATOM 2563 N N . LYS B 1 136 ? -26.438 8.625 6.16 1 96.12 136 LYS B N 1
ATOM 2564 C CA . LYS B 1 136 ? -26.5 9.727 7.117 1 96.12 136 LYS B CA 1
ATOM 2565 C C . LYS B 1 136 ? -27.906 10.312 7.207 1 96.12 136 LYS B C 1
ATOM 2567 O O . LYS B 1 136 ? -28.375 10.648 8.297 1 96.12 136 LYS B O 1
ATOM 2572 N N . ALA B 1 137 ? -28.547 10.469 6.082 1 96.81 137 ALA B N 1
ATOM 2573 C CA . ALA B 1 137 ? -29.922 10.977 6.039 1 96.81 137 ALA B CA 1
ATOM 2574 C C . ALA B 1 137 ? -30.891 10.008 6.711 1 96.81 137 ALA B C 1
ATOM 2576 O O . ALA B 1 137 ? -31.875 10.43 7.324 1 96.81 137 ALA B O 1
ATOM 2577 N N . SER B 1 138 ? -30.625 8.711 6.637 1 96.88 138 SER B N 1
ATOM 2578 C CA . SER B 1 138 ? -31.516 7.668 7.141 1 96.88 138 SER B CA 1
ATOM 2579 C C . SER B 1 138 ? -31.344 7.484 8.648 1 96.88 138 SER B C 1
ATOM 2581 O O . SER B 1 138 ? -32.312 7.145 9.344 1 96.88 138 SER B O 1
ATOM 2583 N N . ILE B 1 139 ? -30.078 7.66 9.125 1 96.06 139 ILE B N 1
ATOM 2584 C CA . ILE B 1 139 ? -29.828 7.457 10.547 1 96.06 139 ILE B CA 1
ATOM 2585 C C . ILE B 1 139 ? -28.984 8.609 11.094 1 96.06 139 ILE B C 1
ATOM 2587 O O . ILE B 1 139 ? -27.906 8.391 11.648 1 96.06 139 ILE B O 1
ATOM 2591 N N . PRO B 1 140 ? -29.469 9.82 11.07 1 95 140 PRO B N 1
ATOM 2592 C CA . PRO B 1 140 ? -28.703 11.023 11.422 1 95 140 PRO B CA 1
ATOM 2593 C C . PRO B 1 140 ? -28.188 11 12.852 1 95 140 PRO B C 1
ATOM 2595 O O . PRO B 1 140 ? -27.125 11.57 13.148 1 95 140 PRO B O 1
ATOM 2598 N N . ASP B 1 141 ? -28.797 10.289 13.773 1 95.38 141 ASP B N 1
ATOM 2599 C CA . ASP B 1 141 ? -28.422 10.266 15.188 1 95.38 141 ASP B CA 1
ATOM 2600 C C . ASP B 1 141 ? -27.109 9.508 15.406 1 95.38 141 ASP B C 1
ATOM 2602 O O . ASP B 1 141 ? -26.5 9.609 16.469 1 95.38 141 ASP B O 1
ATOM 2606 N N . TYR B 1 142 ? -26.734 8.797 14.352 1 96 142 TYR B N 1
ATOM 2607 C CA . TYR B 1 142 ? -25.5 8.008 14.453 1 96 142 TYR B CA 1
ATOM 2608 C C . TYR B 1 142 ? -24.328 8.742 13.812 1 96 142 TYR B C 1
ATOM 2610 O O . TYR B 1 142 ? -23.234 8.188 13.68 1 96 142 TYR B O 1
ATOM 2618 N N . PHE B 1 143 ? -24.594 10 13.492 1 96.12 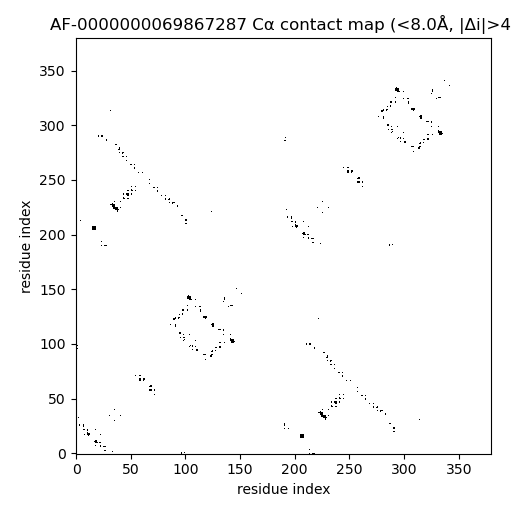143 PHE B N 1
ATOM 2619 C CA . PHE B 1 143 ? -23.547 10.852 12.938 1 96.12 143 PHE B CA 1
ATOM 2620 C C . PHE B 1 143 ? -23.438 12.156 13.727 1 96.12 143 PHE B C 1
ATOM 2622 O O . PHE B 1 143 ? -24.406 12.602 14.328 1 96.12 143 PHE B O 1
ATOM 2629 N N . GLU B 1 144 ? -22.25 12.664 13.742 1 91.38 144 GLU B N 1
ATOM 2630 C CA . GLU B 1 144 ? -22.031 13.938 14.422 1 91.38 144 GLU B CA 1
ATOM 2631 C C . GLU B 1 144 ? -22.828 15.062 13.766 1 91.38 144 GLU B C 1
ATOM 2633 O O . GLU B 1 144 ? -22.969 15.094 12.539 1 91.38 144 GLU B O 1
ATOM 2638 N N . LYS B 1 145 ? -23.359 15.922 14.641 1 82.38 145 LYS B N 1
ATOM 2639 C CA . LYS B 1 145 ? -24.078 17.094 14.141 1 82.38 145 LYS B CA 1
ATOM 2640 C C . LYS B 1 145 ? -23.109 18.266 13.93 1 82.38 145 LYS B C 1
ATOM 2642 O O . LYS B 1 145 ? -22.188 18.469 14.727 1 82.38 145 LYS B O 1
ATOM 2647 N N . LYS B 1 146 ? -22.766 18.547 12.672 1 63.81 146 LYS B N 1
ATOM 2648 C CA . LYS B 1 146 ? -21.938 19.734 12.469 1 63.81 146 LYS B CA 1
ATOM 2649 C C . LYS B 1 146 ? -22.516 20.938 13.227 1 63.81 146 LYS B C 1
ATOM 2651 O O . LYS B 1 146 ? -23.703 21.219 13.148 1 63.81 146 LYS B O 1
ATOM 2656 N N . ASP B 1 147 ? -21.906 21.219 14.375 1 51.88 147 ASP B N 1
ATOM 2657 C CA . ASP B 1 147 ? -22.312 22.484 14.977 1 51.88 147 ASP B CA 1
ATOM 2658 C C . ASP B 1 147 ? -22.328 23.609 13.945 1 51.88 147 ASP B C 1
ATOM 2660 O O . ASP B 1 147 ? -21.297 23.953 13.367 1 51.88 147 ASP B O 1
ATOM 2664 N N . THR B 1 148 ? -23.078 23.656 13.016 1 43.5 148 THR B N 1
ATOM 2665 C CA . THR B 1 148 ? -23.125 24.969 12.375 1 43.5 148 THR B CA 1
ATOM 2666 C C . THR B 1 148 ? -22.984 26.078 13.414 1 43.5 148 THR B C 1
ATOM 2668 O O . THR B 1 148 ? -23.562 26 14.5 1 43.5 148 THR B O 1
ATOM 2671 N N . LEU B 1 149 ? -21.766 26.703 13.508 1 40.78 149 LEU B N 1
ATOM 2672 C CA . LEU B 1 149 ? -21.578 27.906 14.32 1 40.78 149 LEU B CA 1
ATOM 2673 C C . LEU B 1 149 ? -22.906 28.641 14.516 1 40.78 149 LEU B C 1
ATOM 2675 O O . LEU B 1 149 ? -22.984 29.578 15.305 1 40.78 149 LEU B O 1
ATOM 2679 N N . ASP B 1 150 ? -23.859 28.469 13.578 1 37.59 150 ASP B N 1
ATOM 2680 C CA . ASP B 1 150 ? -25 29.375 13.805 1 37.59 150 ASP B CA 1
ATOM 2681 C C . ASP B 1 150 ? -25.797 28.953 15.039 1 37.59 150 ASP B C 1
ATOM 2683 O O . ASP B 1 150 ? -26.672 29.688 15.484 1 37.59 150 ASP B O 1
ATOM 2687 N N . ASP B 1 151 ? -25.734 27.625 15.281 1 40.53 151 ASP B N 1
ATOM 2688 C CA . ASP B 1 151 ? -26.719 27.359 16.328 1 40.53 151 ASP B CA 1
ATOM 2689 C C . ASP B 1 151 ? -26.125 27.609 17.719 1 40.53 151 ASP B C 1
ATOM 2691 O O . ASP B 1 151 ? -26.719 27.266 18.734 1 40.53 151 ASP B O 1
ATOM 2695 N N . LYS B 1 152 ? -24.766 27.703 17.781 1 37.34 152 LYS B N 1
ATOM 2696 C CA . LYS B 1 152 ? -24.297 28.156 19.094 1 37.34 152 LYS B CA 1
ATOM 2697 C C . LYS B 1 152 ? -24.859 29.531 19.422 1 37.34 152 LYS B C 1
ATOM 2699 O O . LYS B 1 152 ? -24.531 30.109 20.469 1 37.34 152 LYS B O 1
ATOM 2704 N N . SER B 1 153 ? -25.312 30.25 18.328 1 37.38 153 SER B N 1
ATOM 2705 C CA . SER B 1 153 ? -25.797 31.578 18.719 1 37.38 153 SER B CA 1
ATOM 2706 C C . SER B 1 153 ? -27 31.469 19.656 1 37.38 153 SER B C 1
ATOM 2708 O O . SER B 1 153 ? -27.406 32.469 20.266 1 37.38 153 SER B O 1
ATOM 2710 N N . LYS B 1 154 ? -27.859 30.484 19.266 1 35.44 154 LYS B N 1
ATOM 2711 C CA . LYS B 1 154 ? -29.109 30.797 19.953 1 35.44 154 LYS B CA 1
ATOM 2712 C C . LYS B 1 154 ?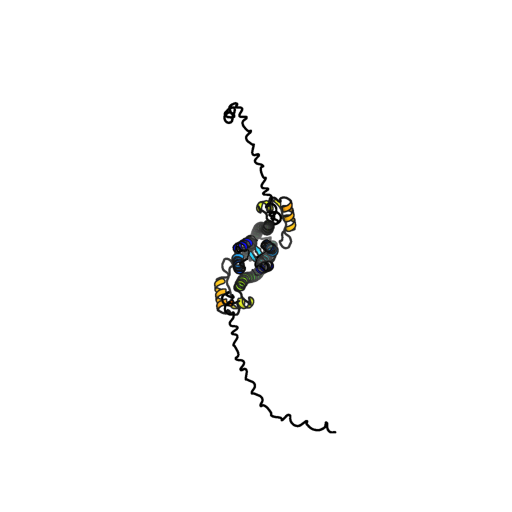 -29.047 30.406 21.438 1 35.44 154 LYS B C 1
ATOM 2714 O O . LYS B 1 154 ? -30.062 30.422 22.125 1 35.44 154 LYS B O 1
ATOM 2719 N N . LYS B 1 155 ? -28.109 29.547 21.75 1 37.59 155 LYS B N 1
ATOM 2720 C CA . LYS B 1 155 ? -28.25 29.25 23.172 1 37.59 155 LYS B CA 1
ATOM 2721 C C . LYS B 1 155 ? -27.859 30.453 24.031 1 37.59 155 LYS B C 1
ATOM 2723 O O . LYS B 1 155 ? -27.344 30.281 25.141 1 37.59 155 LYS B O 1
ATOM 2728 N N . LYS B 1 156 ? -27.531 31.594 23.297 1 33.41 156 LYS B N 1
ATOM 2729 C CA . LYS B 1 156 ? -27.219 32.656 24.25 1 33.41 156 LYS B CA 1
ATOM 2730 C C . LYS B 1 156 ? -28.25 32.688 25.375 1 33.41 156 LYS B C 1
ATOM 2732 O O . LYS B 1 156 ? -29.312 32.062 25.281 1 33.41 156 LYS B O 1
ATOM 2737 N N . THR B 1 157 ? -28.625 33.938 25.641 1 31.64 157 THR B N 1
ATOM 2738 C CA . THR B 1 157 ? -28.797 34.812 26.797 1 31.64 157 THR B CA 1
ATOM 2739 C C . THR B 1 157 ? -30.188 34.656 27.406 1 31.64 157 THR B C 1
ATOM 2741 O O . THR B 1 157 ? -30.609 35.469 28.219 1 31.64 157 THR B O 1
ATOM 2744 N N . GLU B 1 158 ? -31.016 33.75 26.719 1 33.34 158 GLU B N 1
ATOM 2745 C CA . GLU B 1 158 ? -32.281 34.094 27.344 1 33.34 158 GLU B CA 1
ATOM 2746 C C . GLU B 1 158 ? -32.281 33.812 28.828 1 33.34 158 GLU B C 1
ATOM 2748 O O . GLU B 1 158 ? -32.531 32.656 29.234 1 33.34 158 GLU B O 1
ATOM 2753 N N . ASN B 1 159 ? -31.031 33.812 29.469 1 31.81 159 ASN B N 1
ATOM 2754 C CA . ASN B 1 159 ? -31.172 33.812 30.922 1 31.81 159 ASN B CA 1
ATOM 2755 C C . ASN B 1 159 ? -32.281 34.75 31.359 1 31.81 159 ASN B C 1
ATOM 2757 O O . ASN B 1 159 ? -32.125 35.969 31.406 1 31.81 159 ASN B O 1
ATOM 2761 N N . LYS B 1 160 ? -33.5 34.594 30.656 1 30.75 160 LYS B N 1
ATOM 2762 C CA . LYS B 1 160 ? -34.625 35.375 31.141 1 30.75 160 LYS B CA 1
ATOM 2763 C C . LYS B 1 160 ? -34.688 35.344 32.656 1 30.75 160 LYS B C 1
ATOM 2765 O O . LYS B 1 160 ? -34.844 34.25 33.25 1 30.75 160 LYS B O 1
ATOM 2770 N N . ALA B 1 161 ? -33.906 36.25 33.312 1 33.72 161 ALA B N 1
ATOM 2771 C CA . ALA B 1 161 ? -34.125 36.688 34.688 1 33.72 161 ALA B CA 1
ATOM 2772 C C . ALA B 1 161 ? -35.625 36.781 34.969 1 33.72 161 ALA B C 1
ATOM 2774 O O . ALA B 1 161 ? -36.312 37.719 34.531 1 33.72 161 ALA B O 1
ATOM 2775 N N . GLY B 1 162 ? -36.469 35.719 34.75 1 32.94 162 GLY B N 1
ATOM 2776 C CA . GLY B 1 162 ? -37.812 35.812 35.219 1 32.94 162 GLY B CA 1
ATOM 2777 C C . GLY B 1 162 ? -37.906 36.406 36.625 1 32.94 162 GLY B C 1
ATOM 2778 O O . GLY B 1 162 ? -37.25 35.938 37.531 1 32.94 162 GLY B O 1
ATOM 2779 N N . TYR B 1 163 ? -38.031 37.781 36.688 1 34.75 163 TYR B N 1
ATOM 2780 C CA . TYR B 1 163 ? -38.375 38.5 37.938 1 34.75 163 TYR B CA 1
ATOM 2781 C C . TYR B 1 163 ? -39.469 37.75 38.688 1 34.75 163 TYR B C 1
ATOM 2783 O O . TYR B 1 163 ? -40.594 37.594 38.188 1 34.75 163 TYR B O 1
ATOM 2791 N N . GLN B 1 164 ? -39.156 36.656 39.281 1 35.5 164 GLN B N 1
ATOM 2792 C CA . GLN B 1 164 ? -40.156 36.125 40.219 1 35.5 164 GLN B CA 1
ATOM 2793 C C . GLN B 1 164 ? -40.625 37.219 41.188 1 35.5 164 GLN B C 1
ATOM 2795 O O . GLN B 1 164 ? -39.812 37.844 41.844 1 35.5 164 GLN B O 1
ATOM 2800 N N . PRO B 1 165 ? -41.719 37.875 40.875 1 35.16 165 PRO B N 1
ATOM 2801 C CA . PRO B 1 165 ? -42.219 38.875 41.812 1 35.16 165 PRO B CA 1
ATOM 2802 C C . PRO B 1 165 ? -42.219 38.375 43.25 1 35.16 165 PRO B C 1
ATOM 2804 O O . PRO B 1 165 ? -42.75 37.312 43.531 1 35.16 165 PRO B O 1
ATOM 2807 N N . ILE B 1 166 ? -41.062 38.406 43.844 1 35.19 166 ILE B N 1
ATOM 2808 C CA . ILE B 1 166 ? -41.062 38.094 45.25 1 35.19 166 ILE B CA 1
ATOM 2809 C C . ILE B 1 166 ? -42.156 38.844 45.969 1 35.19 166 ILE B C 1
ATOM 2811 O O . ILE B 1 166 ? -42.188 40.094 45.938 1 35.19 166 ILE B O 1
ATOM 2815 N N . ASP B 1 167 ? -43.406 38.344 45.844 1 33.28 167 ASP B N 1
ATOM 2816 C CA . ASP B 1 167 ? -44.531 38.875 46.625 1 33.28 167 ASP B CA 1
ATOM 2817 C C . ASP B 1 167 ? -44.125 39.156 48.062 1 33.28 167 ASP B C 1
ATOM 2819 O O . ASP B 1 167 ? -43.719 38.25 48.781 1 33.28 167 ASP B O 1
ATOM 2823 N N . ASN B 1 168 ? -43.188 40.188 48.094 1 32.44 168 ASN B N 1
ATOM 2824 C CA . ASN B 1 168 ? -42.875 40.656 49.438 1 32.44 168 ASN B CA 1
ATOM 2825 C C . ASN B 1 168 ? -44.125 40.781 50.312 1 32.44 168 ASN B C 1
ATOM 2827 O O . ASN B 1 168 ? -44.938 41.688 50.125 1 32.44 168 ASN B O 1
ATOM 2831 N N . LYS B 1 169 ? -44.812 39.625 50.406 1 32.44 169 LYS B N 1
ATOM 2832 C CA . LYS B 1 169 ? -45.906 39.656 51.375 1 32.44 169 LYS B CA 1
ATOM 2833 C C . LYS B 1 169 ? -45.531 40.438 52.625 1 32.44 169 LYS B C 1
ATOM 2835 O O . LYS B 1 169 ? -44.5 40.156 53.25 1 32.44 169 LYS B O 1
ATOM 2840 N N . LEU B 1 170 ? -45.875 41.781 52.562 1 34.47 170 LEU B N 1
ATOM 2841 C CA . LEU B 1 170 ? -45.781 42.688 53.688 1 34.47 170 LEU B CA 1
ATOM 2842 C C . LEU B 1 170 ? -46.188 42 55 1 34.47 170 LEU B C 1
ATOM 2844 O O . LEU B 1 170 ? -47.25 41.344 55.062 1 34.47 170 LEU B O 1
ATOM 2848 N N . PRO B 1 171 ? -45.125 41.375 55.656 1 33.03 171 PRO B N 1
ATOM 2849 C CA . PRO B 1 171 ? -45.531 40.75 56.906 1 33.03 171 PRO B CA 1
ATOM 2850 C C . PRO B 1 171 ? -46.562 41.594 57.688 1 33.03 171 PRO B C 1
ATOM 2852 O O . PRO B 1 171 ? -46.5 42.812 57.656 1 33.03 171 PRO B O 1
ATOM 2855 N N . LYS B 1 172 ? -47.781 41.125 57.656 1 30.44 172 LYS B N 1
ATOM 2856 C CA . LYS B 1 172 ? -48.875 41.719 58.438 1 30.44 172 LYS B CA 1
ATOM 2857 C C . LYS B 1 172 ? -48.375 42.25 59.781 1 30.44 172 LYS B C 1
ATOM 2859 O O . LYS B 1 172 ? -47.531 41.656 60.406 1 30.44 172 LYS B O 1
ATOM 2864 N N . GLY B 1 173 ? -48.594 43.594 59.938 1 29.36 173 GLY B N 1
ATOM 2865 C CA . GLY B 1 173 ? -48.375 44.5 61.062 1 29.36 173 GLY B CA 1
ATOM 2866 C C . GLY B 1 173 ? -48.719 43.906 62.406 1 29.36 173 GLY B C 1
ATOM 2867 O O . GLY B 1 173 ? -49.844 43.406 62.625 1 29.36 173 GLY B O 1
ATOM 2868 N N . LYS B 1 174 ? -47.75 43.094 62.906 1 29.09 174 LYS B N 1
ATOM 2869 C CA . LYS B 1 174 ? -48 42.594 64.25 1 29.09 174 LYS B CA 1
ATOM 2870 C C . LYS B 1 174 ? -48.594 43.656 65.125 1 29.09 174 LYS B C 1
ATOM 2872 O O . LYS B 1 174 ? -48.125 44.781 65.188 1 29.09 174 LYS B O 1
ATOM 2877 N N . GLU B 1 175 ? -49.844 43.5 65.5 1 27.97 175 GLU B N 1
ATOM 2878 C CA . GLU B 1 175 ? -50.688 44.344 66.375 1 27.97 175 GLU B CA 1
ATOM 2879 C C . GLU B 1 175 ? -49.938 44.75 67.625 1 27.97 175 GLU B C 1
ATOM 2881 O O . GLU B 1 175 ? -49.094 44.031 68.125 1 27.97 175 GLU B O 1
ATOM 2886 N N . PRO B 1 176 ? -50.031 46.062 68 1 30.39 176 PRO B N 1
ATOM 2887 C CA . PRO B 1 176 ? -49.469 46.938 69.062 1 30.39 176 PRO B CA 1
ATOM 2888 C C . PRO B 1 176 ? -49.75 46.406 70.438 1 30.39 176 PRO B C 1
ATOM 2890 O O . PRO B 1 176 ? -50.875 46.5 70.938 1 30.39 176 PRO B O 1
ATOM 2893 N N . ASN B 1 177 ? -49.562 45.062 70.75 1 27.34 177 ASN B N 1
ATOM 2894 C CA . ASN B 1 177 ? -50.094 44.844 72.062 1 27.34 177 ASN B CA 1
ATOM 2895 C C . ASN B 1 177 ? -49.625 45.875 73.062 1 27.34 177 ASN B C 1
ATOM 2897 O O . ASN B 1 177 ? -48.469 46.312 73 1 27.34 177 ASN B O 1
ATOM 2901 N N . GLU B 1 178 ? -50.469 46.5 73.875 1 27.81 178 GLU B N 1
ATOM 2902 C CA . GLU B 1 178 ? -50.75 47.594 74.812 1 27.81 178 GLU B CA 1
ATOM 2903 C C . GLU B 1 178 ? -49.875 47.531 76.062 1 27.81 178 GLU B C 1
ATOM 2905 O O . GLU B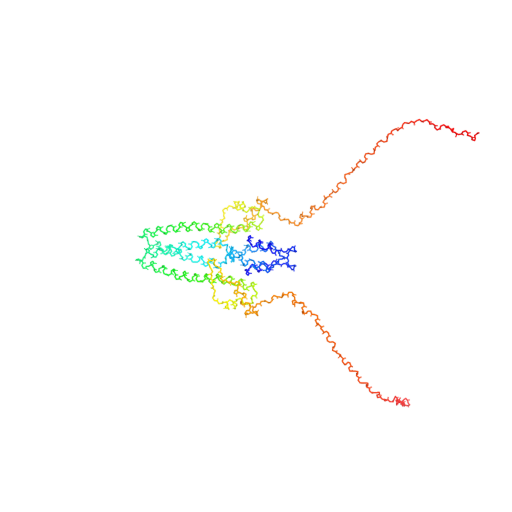 1 178 ? -49.781 48.469 76.812 1 27.81 178 GLU B O 1
ATOM 2910 N N . LYS B 1 179 ? -49.156 46.406 76.312 1 28.89 179 LYS B N 1
ATOM 2911 C CA . LYS B 1 179 ? -49.219 46.375 77.75 1 28.89 179 LYS B CA 1
ATOM 2912 C C . LYS B 1 179 ? -48.594 47.594 78.375 1 28.89 179 LYS B C 1
ATOM 2914 O O . LYS B 1 179 ? -47.594 48.094 77.875 1 28.89 179 LYS B O 1
ATOM 2919 N N . ASP B 1 180 ? -49.281 48.25 79.375 1 31.27 180 ASP B N 1
ATOM 2920 C CA . ASP B 1 180 ? -49.219 49.438 80.188 1 31.27 180 ASP B CA 1
ATOM 2921 C C . ASP B 1 180 ? -48 49.406 81.125 1 31.27 180 ASP B C 1
ATOM 2923 O O . ASP B 1 180 ? -47.75 48.406 81.812 1 31.27 180 ASP B O 1
ATOM 2927 N N . PRO B 1 181 ? -46.969 50.188 80.812 1 31.11 181 PRO B N 1
ATOM 2928 C CA . PRO B 1 181 ? -45.719 50.344 81.625 1 31.11 181 PRO B CA 1
ATOM 2929 C C . PRO B 1 181 ? -46.031 50.625 83.062 1 31.11 181 PRO B C 1
ATOM 2931 O O . PRO B 1 181 ? -45.094 50.969 83.812 1 31.11 181 PRO B O 1
ATOM 2934 N N . PHE B 1 182 ? -47.312 50.656 83.562 1 29.64 182 PHE B N 1
ATOM 2935 C CA . PHE B 1 182 ? -47.469 51.312 84.812 1 29.64 182 PHE B CA 1
ATOM 2936 C C . PHE B 1 182 ? -46.688 50.562 85.938 1 29.64 182 PHE B C 1
ATOM 2938 O O . PHE B 1 182 ? -46.125 51.188 86.812 1 29.64 182 PHE B O 1
ATOM 2945 N N . GLU B 1 183 ? -46.781 49.188 86 1 28.7 183 GLU B N 1
ATOM 2946 C CA . GLU B 1 183 ? -46.812 48.688 87.375 1 28.7 183 GLU B CA 1
ATOM 2947 C C . GLU B 1 183 ? -45.469 48.812 88 1 28.7 183 GLU B C 1
ATOM 2949 O O . GLU B 1 183 ? -45.375 48.75 89.25 1 28.7 183 GLU B O 1
ATOM 2954 N N . ALA B 1 184 ? -44.406 48.594 87.438 1 28.16 184 ALA B N 1
ATOM 2955 C CA . ALA B 1 184 ? -43.438 48.188 88.438 1 28.16 184 ALA B CA 1
ATOM 2956 C C . ALA B 1 184 ? -43.094 49.375 89.375 1 28.16 184 ALA B C 1
ATOM 2958 O O . ALA B 1 184 ? -42.312 50.25 89 1 28.16 184 ALA B O 1
ATOM 2959 N N . ILE B 1 185 ? -44.125 50.094 89.938 1 28.97 185 ILE B N 1
ATOM 2960 C CA . ILE B 1 185 ? -44.094 51.125 91 1 28.97 185 ILE B CA 1
ATOM 2961 C C . ILE B 1 185 ? -43.344 50.562 92.188 1 28.97 185 ILE B C 1
ATOM 2963 O O . ILE B 1 185 ? -42.562 51.281 92.812 1 28.97 185 ILE B O 1
ATOM 2967 N N . LEU B 1 186 ? -43.75 49.438 92.875 1 28.73 186 LEU B N 1
ATOM 2968 C CA . LEU B 1 186 ? -43.812 49.375 94.312 1 28.73 186 LEU B CA 1
ATOM 2969 C C . LEU B 1 186 ? -42.438 49.312 94.938 1 28.73 186 LEU B C 1
ATOM 2971 O O . LEU B 1 186 ? -42.125 50.062 95.875 1 28.73 186 LEU B O 1
ATOM 2975 N N . SER B 1 187 ? -41.719 48.188 95.062 1 32.25 187 SER B N 1
ATOM 2976 C CA . SER B 1 187 ? -41.125 47.75 96.312 1 32.25 187 SER B CA 1
ATOM 2977 C C . SER B 1 187 ? -39.812 48.438 96.562 1 32.25 187 SER B C 1
ATOM 2979 O O . SER B 1 187 ? -38.969 47.938 97.312 1 32.25 187 SER B O 1
ATOM 2981 N N . LYS B 1 188 ? -39.406 49.562 95.938 1 27.23 188 LYS B N 1
ATOM 2982 C CA . LYS B 1 188 ? -38.438 50.344 96.688 1 27.23 188 LYS B CA 1
ATOM 2983 C C . LYS B 1 188 ? -39 50.719 98.062 1 27.23 188 LYS B C 1
ATOM 2985 O O . LYS B 1 188 ? -38.344 51.469 98.812 1 27.23 188 LYS B O 1
ATOM 2990 N N . TYR B 1 189 ? -40.25 50.781 98.5 1 30.67 189 TYR B N 1
ATOM 2991 C CA . TYR B 1 189 ? -40.5 50.969 99.938 1 30.67 189 TYR B CA 1
ATOM 2992 C C . TYR B 1 189 ? -40.156 49.688 100.688 1 30.67 189 TYR B C 1
ATOM 2994 O O . TYR B 1 189 ? -40.312 49.656 101.938 1 30.67 189 TYR B O 1
ATOM 3002 N N . GLU B 1 190 ? -39.906 48.562 100.312 1 26.39 190 GLU B N 1
ATOM 3003 C CA . GLU B 1 190 ? -39.438 47.656 101.375 1 26.39 190 GLU B CA 1
ATOM 3004 C C . GLU B 1 190 ? -37.938 47.781 101.562 1 26.39 190 GLU B C 1
ATOM 3006 O O . GLU B 1 190 ? -37.188 47.969 100.625 1 26.39 190 GLU B O 1
#

Secondary structure (DSSP, 8-state):
-HHHHHHHHHTB-TTSBB-HHHHHHHHHHHHHHHEEEHHHHHHHHHHHHHHHHHHHHHHHHTTT-HHHHHHHHHHHHHHHHHHHHHHHHHHHHHHHHHHHHHTBS-HHHHHHHH----B-TTSPBTTHHHHHHHHHHH-GGGB-----TTSSSTTTS------------------------TT-TTGGG-/-HHHHHHHHHTB-TTSBB-HHHHHHHHHHHHHHHEEEHHHHHHHHHHHHHHHHHHHHHHHHTTT-HHHHHHHHHHHHHHHHHHHHHHHHHHHHHHHHHHHHHTBS-HHHHHHHH----B-TTSPBTTHHHHHHHHHHH-GGGB-----TTTTSTTSS-----------------------TT-TT-GGG-

Radius of gyration: 42.83 Å; Cα contacts (8 Å, |Δi|>4): 284; chains: 2; bounding box: 94×159×123 Å

InterPro domains:
  IPR009636 Capsid assembly scaffolding protein [PF06810] (4-159)

pLDDT: mean 80.14, std 26.32, range [21.94, 98.38]

Organism: Enterococcus faecalis (strain ATCC 700802 / V583) (NCBI:txid226185)